Protein AF-0000000075211959 (afdb_homodimer)

Secondary structure (DSSP, 8-state):
-EEEEGGG--SHHHHHHHHHHHHT--TT--SSHHHHHHHHTT--S-EEEEETHHHHHHHHTHHHHHHHHHHHHHHHH-TT-EEEEEPPTT--TTS---/-EEEEGGG--SHHHHHHHHHHHHT--TT--SSHHHHHHHHTT--S-EEEEETHHHHHHHHTHHHHHHHHHHHHHHHH-TT-EEEEEPPTT--TT----

pLDDT: mean 90.38, std 16.99, range [25.23, 98.62]

Foldseek 3Di:
DFEAELVQQQEQVSNLVRVCVRVVFDPVQPSDLVSVLVRLLPDFLAEYEYHPLVSNCVRYPPRSVVNVVSLVVSCVNYVSYHYHDDPDPPDPVPPDPD/DFEAELVQQQEQVSNLVRVCVRVVFDPVQPSDLVSVLVRLL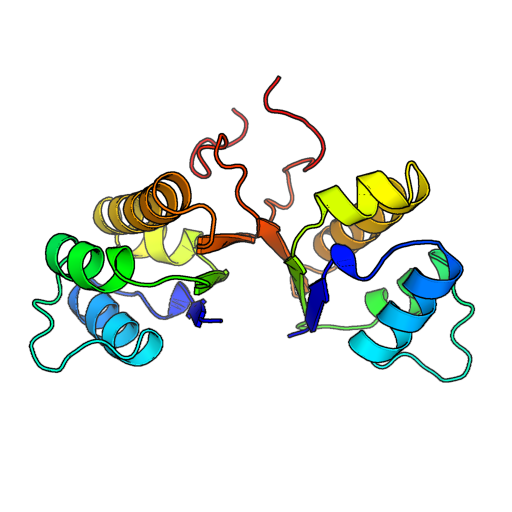PDFLAEYEYHPLVSNCVRYPPRSVVNVVSLVVSCVNYVSYHYHDDPDPPDPVPDDPD

Organism: Peptococcus niger (NCBI:txid2741)

Structure (mmCIF, N/CA/C/O backbone):
data_AF-0000000075211959-model_v1
#
loop_
_entity.id
_entity.type
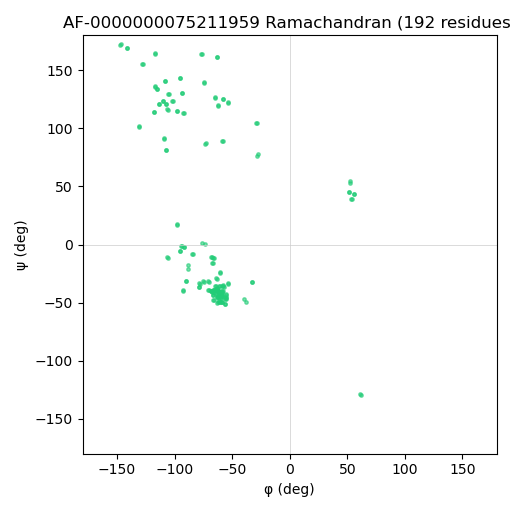_entity.pdbx_description
1 polymer 'Ribonuclease inhibitor'
#
loop_
_atom_site.group_PDB
_atom_site.id
_atom_site.type_symbol
_atom_site.label_atom_id
_atom_site.label_alt_id
_atom_site.label_comp_id
_atom_site.label_asym_id
_atom_site.label_entity_id
_atom_site.label_seq_id
_atom_site.pdbx_PDB_ins_code
_atom_site.Cartn_x
_atom_site.Cartn_y
_atom_site.Cartn_z
_atom_site.occupancy
_atom_site.B_iso_or_equiv
_atom_site.auth_seq_id
_atom_site.auth_comp_id
_atom_site.auth_asym_id
_atom_site.auth_atom_id
_atom_site.pdbx_PDB_model_num
ATOM 1 N N . MET A 1 1 ? 5.414 0.954 -10.102 1 93.94 1 MET A N 1
ATOM 2 C CA . MET A 1 1 ? 4.535 0.485 -9.031 1 93.94 1 MET A CA 1
ATOM 3 C C . MET A 1 1 ? 3.449 -0.434 -9.586 1 93.94 1 MET A C 1
ATOM 5 O O . MET A 1 1 ? 2.863 -0.151 -10.633 1 93.94 1 MET A O 1
ATOM 9 N N . ILE A 1 2 ? 3.244 -1.638 -8.891 1 97.19 2 ILE A N 1
ATOM 10 C CA . ILE A 1 2 ? 2.262 -2.641 -9.289 1 97.19 2 ILE A CA 1
ATOM 11 C C . ILE A 1 2 ? 1.189 -2.768 -8.211 1 97.19 2 ILE A C 1
ATOM 13 O O . ILE A 1 2 ? 1.504 -2.842 -7.016 1 97.19 2 ILE A O 1
ATOM 17 N N . ILE A 1 3 ? -0.083 -2.785 -8.672 1 97.25 3 ILE A N 1
ATOM 18 C CA . ILE A 1 3 ? -1.195 -2.973 -7.746 1 97.25 3 ILE A CA 1
ATOM 19 C C . ILE A 1 3 ? -1.821 -4.348 -7.965 1 97.25 3 ILE A C 1
ATOM 21 O O . ILE A 1 3 ? -2.201 -4.691 -9.086 1 97.25 3 ILE A O 1
ATOM 25 N N . LEU A 1 4 ? -1.861 -5.07 -6.961 1 98.12 4 LEU A N 1
ATOM 26 C CA . LEU A 1 4 ? -2.521 -6.371 -6.957 1 98.12 4 LEU A CA 1
ATOM 27 C C . LEU A 1 4 ? -3.814 -6.32 -6.148 1 98.12 4 LEU A C 1
ATOM 29 O O . LEU A 1 4 ? -3.869 -5.688 -5.094 1 98.12 4 LEU A O 1
ATOM 33 N N . ASP A 1 5 ? -4.789 -6.992 -6.668 1 97.62 5 ASP A N 1
ATOM 34 C CA . ASP A 1 5 ? -6.074 -7.145 -5.988 1 97.62 5 ASP A CA 1
ATOM 35 C C . ASP A 1 5 ? -6.363 -8.609 -5.684 1 97.62 5 ASP A C 1
ATOM 37 O O . ASP A 1 5 ? -6.602 -9.406 -6.594 1 97.62 5 ASP A O 1
ATOM 41 N N . GLY A 1 6 ? -6.395 -8.922 -4.418 1 97.75 6 GLY A N 1
ATOM 42 C CA . GLY A 1 6 ? -6.629 -10.289 -4 1 97.75 6 GLY A CA 1
ATOM 43 C C . GLY A 1 6 ? -7.969 -10.836 -4.461 1 97.75 6 GLY A C 1
ATOM 44 O O . GLY A 1 6 ? -8.156 -12.047 -4.547 1 97.75 6 GLY A O 1
ATOM 45 N N . ASN A 1 7 ? -8.883 -9.977 -4.703 1 97.19 7 ASN A N 1
ATOM 46 C CA . ASN A 1 7 ? -10.188 -10.406 -5.188 1 97.19 7 ASN A CA 1
ATOM 47 C C . ASN A 1 7 ? -10.102 -11 -6.59 1 97.19 7 ASN A C 1
ATOM 49 O O . ASN A 1 7 ? -11.031 -11.672 -7.043 1 97.19 7 ASN A O 1
ATOM 53 N N . GLU A 1 8 ? -9.031 -10.766 -7.25 1 98 8 GLU A N 1
ATOM 54 C CA . GLU A 1 8 ? -8.859 -11.258 -8.609 1 98 8 GLU A CA 1
ATOM 55 C C . GLU A 1 8 ? -8.172 -12.617 -8.625 1 98 8 GLU A C 1
ATOM 57 O O . GLU A 1 8 ? -8.016 -13.234 -9.68 1 98 8 GLU A O 1
ATOM 62 N N . MET A 1 9 ? -7.809 -13.117 -7.445 1 97.88 9 MET A N 1
ATOM 63 C CA . MET A 1 9 ? -7.027 -14.344 -7.309 1 97.88 9 MET A CA 1
ATOM 64 C C . MET A 1 9 ? -7.895 -15.484 -6.785 1 97.88 9 MET A C 1
ATOM 66 O O . MET A 1 9 ? -7.762 -15.891 -5.629 1 97.88 9 MET A O 1
ATOM 70 N N . LEU A 1 10 ? -8.625 -16.109 -7.645 1 96.69 10 LEU A N 1
ATOM 71 C CA . LEU A 1 10 ? -9.688 -17.016 -7.258 1 96.69 10 LEU A CA 1
ATOM 72 C C . LEU A 1 10 ? -9.172 -18.453 -7.184 1 96.69 10 LEU A C 1
ATOM 74 O O . LEU A 1 10 ? -9.656 -19.25 -6.375 1 96.69 10 LEU A O 1
ATOM 78 N N . ASN A 1 11 ? -8.367 -18.828 -8.07 1 97.38 11 ASN A N 1
ATOM 79 C CA . ASN A 1 11 ? -7.688 -20.109 -8.109 1 97.38 11 ASN A CA 1
ATOM 80 C C . ASN A 1 11 ? -6.293 -20 -8.727 1 97.38 11 ASN A C 1
ATOM 82 O O . ASN A 1 11 ? -5.898 -18.922 -9.18 1 97.38 11 ASN A O 1
ATOM 86 N N . ARG A 1 12 ? -5.547 -21.047 -8.68 1 97.31 12 ARG A N 1
ATOM 87 C CA . ARG A 1 12 ? -4.141 -21 -9.062 1 97.31 12 ARG A CA 1
ATOM 88 C C . ARG A 1 12 ? -3.986 -20.562 -10.516 1 97.31 12 ARG A C 1
ATOM 90 O O . ARG A 1 12 ? -3.113 -19.75 -10.836 1 97.31 12 ARG A O 1
ATOM 97 N N . GLN A 1 13 ? -4.812 -21.094 -11.367 1 97.12 13 GLN A N 1
ATOM 98 C CA . GLN A 1 13 ? -4.742 -20.75 -12.781 1 97.12 13 GLN A CA 1
ATOM 99 C C . GLN A 1 13 ? -5.031 -19.266 -12.992 1 97.12 13 GLN A C 1
ATOM 101 O O . GLN A 1 13 ? -4.27 -18.562 -13.664 1 97.12 13 GLN A O 1
ATOM 106 N N . GLU A 1 14 ? -6.094 -18.75 -12.453 1 97.62 14 GLU A N 1
ATOM 107 C CA . GLU A 1 14 ? -6.477 -17.359 -12.57 1 97.62 14 GLU A CA 1
ATOM 108 C C . GLU A 1 14 ? -5.445 -16.438 -11.914 1 97.62 14 GLU A C 1
ATOM 110 O O . GLU A 1 14 ? -5.184 -15.344 -12.398 1 97.62 14 GLU A O 1
ATOM 115 N N . LEU A 1 15 ? -4.891 -16.906 -10.852 1 98.5 15 LEU A N 1
ATOM 116 C CA . LEU A 1 15 ? -3.83 -16.172 -10.172 1 98.5 15 LEU A CA 1
ATOM 117 C C . LEU A 1 15 ? -2.672 -15.883 -11.125 1 98.5 15 LEU A C 1
ATOM 119 O O . LEU A 1 15 ? -2.264 -14.734 -11.273 1 98.5 15 LEU A O 1
ATOM 123 N N . HIS A 1 16 ? -2.219 -16.859 -11.75 1 98.56 16 HIS A N 1
ATOM 124 C CA . HIS A 1 16 ? -1.007 -16.688 -12.539 1 98.56 16 HIS A CA 1
ATOM 125 C C . HIS A 1 16 ? -1.294 -15.906 -13.82 1 98.56 16 HIS A C 1
ATOM 127 O O . HIS A 1 16 ? -0.446 -15.148 -14.297 1 98.56 16 HIS A O 1
ATOM 133 N N . ARG A 1 17 ? -2.475 -16.094 -14.328 1 97.25 17 ARG A N 1
ATOM 134 C CA . ARG A 1 17 ? -2.879 -15.242 -15.453 1 97.25 17 ARG A CA 1
ATOM 135 C C . ARG A 1 17 ? -2.904 -13.773 -15.039 1 97.25 17 ARG A C 1
ATOM 137 O O . ARG A 1 17 ? -2.428 -12.906 -15.781 1 97.25 17 ARG A O 1
ATOM 144 N N . TYR A 1 18 ? -3.449 -13.57 -13.938 1 98.56 18 TYR A N 1
ATOM 145 C CA . TYR A 1 18 ? -3.551 -12.234 -13.375 1 98.56 18 TYR A CA 1
ATOM 146 C C . TYR A 1 18 ? -2.17 -11.648 -13.102 1 98.56 18 TYR A C 1
ATOM 148 O O . TYR A 1 18 ? -1.888 -10.5 -13.469 1 98.56 18 TYR A O 1
ATOM 156 N N . LEU A 1 19 ? -1.286 -12.406 -12.516 1 98.62 19 LEU A N 1
ATOM 157 C CA . LEU A 1 19 ? 0.063 -11.945 -12.195 1 98.62 19 LEU A CA 1
ATOM 158 C C . LEU A 1 19 ? 0.86 -11.672 -13.469 1 98.62 19 LEU A C 1
ATOM 160 O O . LEU A 1 19 ? 1.624 -10.711 -13.531 1 98.62 19 LEU A O 1
ATOM 164 N N . LYS A 1 20 ? 0.701 -12.531 -14.398 1 98.25 20 LYS A N 1
ATOM 165 C CA . LYS A 1 20 ? 1.389 -12.336 -15.672 1 98.25 20 LYS A CA 1
ATOM 166 C C . LYS A 1 20 ? 1.057 -10.977 -16.281 1 98.25 20 LYS A C 1
ATOM 168 O O . LYS A 1 20 ? 1.951 -10.258 -16.719 1 98.25 20 LYS A O 1
ATOM 173 N N . LYS A 1 21 ? -0.184 -10.648 -16.281 1 98 21 LYS A N 1
ATOM 174 C CA . LYS A 1 21 ? -0.654 -9.375 -16.797 1 98 21 LYS A CA 1
ATOM 175 C C . LYS A 1 21 ? -0.142 -8.211 -15.961 1 98 21 LYS A C 1
ATOM 177 O O . LYS A 1 21 ? 0.406 -7.242 -16.484 1 98 21 LYS A O 1
ATOM 182 N N . GLN A 1 22 ? -0.271 -8.305 -14.641 1 98.31 22 GLN A N 1
ATOM 183 C CA . GLN A 1 22 ? 0.048 -7.195 -13.75 1 98.31 22 GLN A CA 1
ATOM 184 C C . GLN A 1 22 ? 1.547 -6.902 -13.75 1 98.31 22 GLN A C 1
ATOM 186 O O . GLN A 1 22 ? 1.958 -5.742 -13.789 1 98.31 22 GLN A O 1
ATOM 191 N N . PHE A 1 23 ? 2.307 -7.961 -13.766 1 98.31 23 PHE A N 1
ATOM 192 C CA . PHE A 1 23 ? 3.75 -7.789 -13.664 1 98.31 23 PHE A CA 1
ATOM 193 C C . PHE A 1 23 ? 4.383 -7.742 -15.055 1 98.31 23 PHE A C 1
ATOM 195 O O . PHE A 1 23 ? 5.598 -7.574 -15.18 1 98.31 23 PHE A O 1
ATOM 202 N N . HIS A 1 24 ? 3.605 -7.875 -16.062 1 97.94 24 HIS A N 1
ATOM 203 C CA . HIS A 1 24 ? 4.121 -7.938 -17.422 1 97.94 24 HIS A CA 1
ATOM 204 C C . HIS A 1 24 ? 5.215 -8.992 -17.547 1 97.94 24 HIS A C 1
ATOM 206 O O . HIS A 1 24 ? 6.293 -8.719 -18.078 1 97.94 24 HIS A O 1
ATOM 212 N N . LEU A 1 25 ? 4.859 -10.164 -17.141 1 97.81 25 LEU A N 1
ATOM 213 C CA . LEU A 1 25 ? 5.832 -11.25 -17.172 1 97.81 25 LEU A CA 1
ATOM 214 C C . LEU A 1 25 ? 6.027 -11.781 -18.578 1 97.81 25 LEU A C 1
ATOM 216 O O . LEU A 1 25 ? 5.242 -11.469 -19.484 1 97.81 25 LEU A O 1
ATOM 220 N N . SER A 1 26 ? 7.113 -12.523 -18.781 1 96.5 26 SER A N 1
ATOM 221 C CA . SER A 1 26 ? 7.496 -13.031 -20.094 1 96.5 26 SER A CA 1
ATOM 222 C C . SER A 1 26 ? 6.441 -13.984 -20.641 1 96.5 26 SER A C 1
ATOM 224 O O . SER A 1 26 ? 5.633 -14.523 -19.891 1 96.5 26 SER A O 1
ATOM 226 N N . GLU A 1 27 ? 6.523 -14.172 -21.922 1 94.81 27 GLU A N 1
ATOM 227 C CA . GLU A 1 27 ? 5.602 -15.078 -22.594 1 94.81 27 GLU A CA 1
ATOM 228 C C . GLU A 1 27 ? 5.781 -16.516 -22.109 1 94.81 27 GLU A C 1
ATOM 230 O O . GLU A 1 27 ? 4.832 -17.297 -22.094 1 94.81 27 GLU A O 1
ATOM 235 N N . PHE A 1 28 ? 6.973 -16.859 -21.688 1 93.12 28 PHE A N 1
ATOM 236 C CA . PHE A 1 28 ? 7.297 -18.219 -21.297 1 93.12 28 PHE A CA 1
ATOM 237 C C . PHE A 1 28 ? 7.223 -18.391 -19.781 1 93.12 28 PHE A C 1
ATOM 239 O O . PHE A 1 28 ? 7.707 -19.375 -19.234 1 93.12 28 PHE A O 1
ATOM 246 N N . TYR A 1 29 ? 6.57 -17.453 -19.188 1 96.06 29 TYR A N 1
ATOM 247 C CA . TYR A 1 29 ? 6.355 -17.547 -17.75 1 96.06 29 TYR A CA 1
ATOM 248 C C . TYR A 1 29 ? 5.711 -18.891 -17.391 1 96.06 29 TYR A C 1
ATOM 250 O O . TYR A 1 29 ? 4.625 -19.203 -17.875 1 96.06 29 TYR A O 1
ATOM 258 N N . GLY A 1 30 ? 6.281 -19.828 -16.469 1 94.12 30 GLY A N 1
ATOM 259 C CA . GLY A 1 30 ? 5.91 -21.188 -16.094 1 94.12 30 GLY A CA 1
ATOM 260 C C . GLY A 1 30 ? 4.703 -21.25 -15.172 1 94.12 30 GLY A C 1
ATOM 261 O O . GLY A 1 30 ? 4.215 -22.328 -14.852 1 94.12 30 GLY A O 1
ATOM 262 N N . GLU A 1 31 ? 4.055 -20.172 -14.789 1 96.19 31 GLU A N 1
ATOM 263 C CA . GLU A 1 31 ? 2.848 -20.031 -13.977 1 96.19 31 GLU A CA 1
ATOM 264 C C . GLU A 1 31 ? 2.971 -20.812 -12.672 1 96.19 31 GLU A C 1
ATOM 266 O O . GLU A 1 31 ? 2.088 -21.594 -12.32 1 96.19 31 GLU A O 1
ATOM 271 N N . ASN A 1 32 ? 3.982 -20.75 -12.023 1 97.88 32 ASN A N 1
ATOM 272 C CA . ASN A 1 32 ? 4.23 -21.266 -10.688 1 97.88 32 ASN A CA 1
ATOM 273 C C . ASN A 1 32 ? 5.09 -20.312 -9.867 1 97.88 32 ASN A C 1
ATOM 275 O O . ASN A 1 32 ? 5.645 -19.344 -10.406 1 97.88 32 ASN A O 1
ATOM 279 N N . LEU A 1 33 ? 5.156 -20.625 -8.578 1 98.31 33 LEU A N 1
ATOM 280 C CA . LEU A 1 33 ? 5.789 -19.672 -7.676 1 98.31 33 LEU A CA 1
ATOM 281 C C . LEU A 1 33 ? 7.297 -19.609 -7.906 1 98.31 33 LEU A C 1
ATOM 283 O O . LEU A 1 33 ? 7.918 -18.562 -7.75 1 98.31 33 LEU A O 1
ATOM 287 N N . ASP A 1 34 ? 7.895 -20.75 -8.297 1 98.06 34 ASP A N 1
ATOM 288 C CA . ASP A 1 34 ? 9.312 -20.734 -8.625 1 98.06 34 ASP A CA 1
ATOM 289 C C . ASP A 1 34 ? 9.609 -19.812 -9.805 1 98.06 34 ASP A C 1
ATOM 291 O O . ASP A 1 34 ? 10.555 -19.031 -9.766 1 98.06 34 ASP A O 1
ATOM 295 N N . ALA A 1 35 ? 8.805 -19.969 -10.859 1 98.25 35 ALA A N 1
ATOM 296 C CA . ALA A 1 35 ? 8.945 -19.109 -12.031 1 98.25 35 ALA A CA 1
ATOM 297 C C . ALA A 1 35 ? 8.695 -17.641 -11.672 1 98.25 35 ALA A C 1
ATOM 299 O O . ALA A 1 35 ? 9.383 -16.75 -12.164 1 98.25 35 ALA A O 1
ATOM 300 N N . LEU A 1 36 ? 7.707 -17.406 -10.836 1 98.44 36 LEU A N 1
ATOM 301 C CA . LEU A 1 36 ? 7.418 -16.047 -10.383 1 98.44 36 LEU A CA 1
ATOM 302 C C . LEU A 1 36 ? 8.617 -15.445 -9.656 1 98.44 36 LEU A C 1
ATOM 304 O O . LEU A 1 36 ? 8.992 -14.297 -9.898 1 98.44 36 LEU A O 1
ATOM 308 N N . TRP A 1 37 ? 9.18 -16.266 -8.789 1 98.06 37 TRP A N 1
ATOM 309 C CA . TRP A 1 37 ? 10.383 -15.82 -8.078 1 98.06 37 TRP A CA 1
ATOM 310 C C . TRP A 1 37 ? 11.477 -15.414 -9.062 1 98.06 37 TRP A C 1
ATOM 312 O O . TRP A 1 37 ? 12.062 -14.336 -8.938 1 98.06 37 TRP A O 1
ATOM 322 N N . ASP A 1 38 ? 11.703 -16.234 -10.031 1 97.19 38 ASP A N 1
ATOM 323 C CA . ASP A 1 38 ? 12.742 -15.969 -11.016 1 97.19 38 ASP A CA 1
ATOM 324 C C . ASP A 1 38 ? 12.492 -14.633 -11.727 1 97.19 38 ASP A C 1
ATOM 326 O O . ASP A 1 38 ? 13.43 -13.883 -11.992 1 97.19 38 ASP A O 1
ATOM 330 N N . GLU A 1 39 ? 11.289 -14.359 -12.07 1 97.38 39 GLU A N 1
ATOM 331 C CA . GLU A 1 39 ? 10.922 -13.148 -12.781 1 97.38 39 GLU A CA 1
ATOM 332 C C . GLU A 1 39 ? 11.039 -11.922 -11.883 1 97.38 39 GLU A C 1
ATOM 334 O O . GLU A 1 39 ? 11.492 -10.859 -12.32 1 97.38 39 GLU A O 1
ATOM 339 N N . LEU A 1 40 ? 10.664 -12 -10.602 1 97.56 40 LEU A N 1
ATOM 340 C CA . LEU A 1 40 ? 10.57 -10.828 -9.727 1 97.56 40 LEU A CA 1
ATOM 341 C C . LEU A 1 40 ? 11.891 -10.57 -9.016 1 97.56 40 LEU A C 1
ATOM 343 O O . LEU A 1 40 ? 12.242 -9.422 -8.742 1 97.56 40 LEU A O 1
ATOM 347 N N . SER A 1 41 ? 12.633 -11.656 -8.742 1 97 41 SER A N 1
ATOM 348 C CA . SER A 1 41 ? 13.875 -11.5 -7.992 1 97 41 SER A CA 1
ATOM 349 C C . SER A 1 41 ? 14.93 -10.75 -8.805 1 97 41 SER A C 1
ATOM 351 O O . SER A 1 41 ? 15.93 -10.281 -8.258 1 97 41 SER A O 1
ATOM 353 N N . ALA A 1 42 ? 14.656 -10.57 -10.055 1 95 42 ALA A N 1
ATOM 354 C CA . ALA A 1 42 ? 15.57 -9.852 -10.938 1 95 42 ALA A CA 1
ATOM 355 C C . ALA A 1 42 ? 15.18 -8.383 -11.062 1 95 42 ALA A C 1
ATOM 357 O O . ALA A 1 42 ? 15.898 -7.59 -11.68 1 95 42 ALA A O 1
ATOM 358 N N . ARG A 1 43 ? 14.102 -7.957 -10.516 1 96.19 43 ARG A N 1
ATOM 359 C CA . ARG A 1 43 ? 13.602 -6.59 -10.648 1 96.19 43 ARG A CA 1
ATOM 360 C C . ARG A 1 43 ? 14.039 -5.734 -9.461 1 96.19 43 ARG A C 1
ATOM 362 O O . ARG A 1 43 ? 14.164 -6.23 -8.344 1 96.19 43 ARG A O 1
ATOM 369 N N . ASP A 1 44 ? 14.336 -4.469 -9.805 1 96.44 44 ASP A N 1
ATOM 370 C CA . ASP A 1 44 ? 14.656 -3.479 -8.781 1 96.44 44 ASP A CA 1
ATOM 371 C C . ASP A 1 44 ? 13.625 -2.348 -8.773 1 96.44 44 ASP A C 1
ATOM 373 O O . ASP A 1 44 ? 12.781 -2.262 -9.672 1 96.44 44 ASP A O 1
ATOM 377 N N . GLN A 1 45 ? 13.664 -1.611 -7.664 1 96.19 45 GLN A N 1
ATOM 378 C CA . GLN A 1 45 ? 12.828 -0.422 -7.543 1 96.19 45 GLN A CA 1
ATOM 379 C C . GLN A 1 45 ? 11.359 -0.754 -7.801 1 96.19 45 GLN A C 1
ATOM 381 O O . GLN A 1 45 ? 10.68 -0.035 -8.531 1 96.19 45 GLN A O 1
ATOM 386 N N . LEU A 1 46 ? 10.922 -1.901 -7.312 1 96.62 46 LEU A N 1
ATOM 387 C CA . LEU A 1 46 ? 9.555 -2.396 -7.488 1 96.62 46 LEU A CA 1
ATOM 388 C C . LEU A 1 46 ? 8.734 -2.174 -6.227 1 96.62 46 LEU A C 1
ATOM 390 O O . LEU A 1 46 ? 9.18 -2.486 -5.121 1 96.62 46 LEU A O 1
ATOM 394 N N . THR A 1 47 ? 7.66 -1.501 -6.336 1 96.81 47 THR A N 1
ATOM 395 C CA . THR A 1 47 ? 6.695 -1.381 -5.246 1 96.81 47 THR A CA 1
ATOM 396 C C . THR A 1 47 ? 5.438 -2.195 -5.547 1 96.81 47 THR A C 1
ATOM 398 O O . THR A 1 47 ? 4.793 -1.995 -6.574 1 96.81 47 THR A O 1
ATOM 401 N N . ILE A 1 48 ? 5.102 -3.139 -4.691 1 97.5 48 ILE A N 1
ATOM 402 C CA . ILE A 1 48 ? 3.906 -3.969 -4.816 1 97.5 48 ILE A CA 1
ATOM 403 C C . ILE A 1 48 ? 2.869 -3.539 -3.779 1 97.5 48 ILE A C 1
ATOM 405 O O . ILE A 1 48 ? 3.131 -3.584 -2.574 1 97.5 48 ILE A O 1
ATOM 409 N N . VAL A 1 49 ? 1.787 -3.076 -4.195 1 97.44 49 VAL A N 1
ATOM 410 C CA . VAL A 1 49 ? 0.634 -2.805 -3.346 1 97.44 49 VAL A CA 1
ATOM 411 C C . VAL A 1 49 ? -0.355 -3.967 -3.432 1 97.44 49 VAL A C 1
ATOM 413 O O . VAL A 1 49 ? -0.938 -4.215 -4.488 1 97.44 49 VAL A O 1
ATOM 416 N N . PHE A 1 50 ? -0.554 -4.668 -2.338 1 96.69 50 PHE A N 1
ATOM 417 C CA . PHE A 1 50 ? -1.382 -5.867 -2.355 1 96.69 50 PHE A CA 1
ATOM 418 C C . PHE A 1 50 ? -2.699 -5.629 -1.63 1 96.69 50 PHE A C 1
ATOM 420 O O . PHE A 1 50 ? -2.816 -5.902 -0.433 1 96.69 50 PHE A O 1
ATOM 427 N N . LEU A 1 51 ? -3.678 -5.215 -2.377 1 96.06 51 LEU A N 1
ATOM 428 C CA . LEU A 1 51 ? -5.012 -4.988 -1.828 1 96.06 51 LEU A CA 1
ATOM 429 C C . LEU A 1 51 ? -5.723 -6.309 -1.567 1 96.06 51 LEU A C 1
ATOM 431 O O . LEU A 1 51 ? -5.617 -7.246 -2.365 1 96.06 51 LEU A O 1
ATOM 435 N N . HIS A 1 52 ? -6.402 -6.379 -0.484 1 94.31 52 HIS A N 1
ATOM 436 C CA . HIS A 1 52 ? -7.227 -7.535 -0.153 1 94.31 52 HIS A CA 1
ATOM 437 C C . HIS A 1 52 ? -6.41 -8.82 -0.176 1 94.31 52 HIS A C 1
ATOM 439 O O . HIS A 1 52 ? -6.82 -9.812 -0.782 1 94.31 52 HIS A O 1
ATOM 445 N N . ALA A 1 53 ? -5.266 -8.75 0.365 1 94.75 53 ALA A N 1
ATOM 446 C CA . ALA A 1 53 ? -4.391 -9.914 0.432 1 94.75 53 ALA A CA 1
ATOM 447 C C . ALA A 1 53 ? -5.078 -11.078 1.147 1 94.75 53 ALA A C 1
ATOM 449 O O . ALA A 1 53 ? -4.906 -12.234 0.771 1 94.75 53 ALA A O 1
ATOM 450 N N . ASP A 1 54 ? -5.863 -10.789 2.168 1 93.56 54 ASP A N 1
ATOM 451 C CA . ASP A 1 54 ? -6.57 -11.812 2.928 1 93.56 54 ASP A CA 1
ATOM 452 C C . ASP A 1 54 ? -7.527 -12.594 2.033 1 93.56 54 ASP A C 1
ATOM 454 O O . ASP A 1 54 ? -7.711 -13.797 2.217 1 93.56 54 ASP A O 1
ATOM 458 N N . GLU A 1 55 ? -8.102 -11.93 1.113 1 95.44 55 GLU A N 1
ATOM 459 C CA . GLU A 1 55 ? -9.016 -12.594 0.193 1 95.44 55 GLU A CA 1
ATOM 460 C C . GLU A 1 55 ? -8.281 -13.609 -0.681 1 95.44 55 GLU A C 1
ATOM 462 O O . GLU A 1 55 ? -8.828 -14.664 -1.014 1 95.44 55 GLU A O 1
ATOM 467 N N . ALA A 1 56 ? -7.086 -13.242 -1.104 1 96.5 56 ALA A N 1
ATOM 468 C CA . ALA A 1 56 ? -6.273 -14.188 -1.868 1 96.5 56 ALA A CA 1
ATOM 469 C C . ALA A 1 56 ? -5.996 -15.445 -1.06 1 96.5 56 ALA A C 1
ATOM 471 O O . ALA A 1 56 ? -6.109 -16.562 -1.577 1 96.5 56 ALA A O 1
ATOM 472 N N . VAL A 1 57 ? -5.672 -15.281 0.196 1 96.19 57 VAL A N 1
ATOM 473 C CA . VAL A 1 57 ? -5.371 -16.406 1.071 1 96.19 57 VAL A CA 1
ATOM 474 C C . VAL A 1 57 ? -6.633 -17.25 1.285 1 96.19 57 VAL A C 1
ATOM 476 O O . VAL A 1 57 ? -6.574 -18.469 1.274 1 96.19 57 VAL A O 1
ATOM 479 N N . ASP A 1 58 ? -7.688 -16.562 1.502 1 96.88 58 ASP A N 1
ATOM 480 C CA . ASP A 1 58 ? -8.945 -17.266 1.695 1 96.88 58 ASP A CA 1
ATOM 481 C C . ASP A 1 58 ? -9.281 -18.125 0.482 1 96.88 58 ASP A C 1
ATOM 483 O O . ASP A 1 58 ? -9.773 -19.25 0.629 1 96.88 58 ASP A O 1
ATOM 487 N N . ALA A 1 59 ? -9.062 -17.688 -0.665 1 97.75 59 ALA A N 1
ATOM 488 C CA . ALA A 1 59 ? -9.43 -18.359 -1.904 1 97.75 59 ALA A CA 1
ATOM 489 C C . ALA A 1 59 ? -8.438 -19.469 -2.238 1 97.75 59 ALA A C 1
ATOM 491 O O . ALA A 1 59 ? -8.836 -20.531 -2.723 1 97.75 59 ALA A O 1
ATOM 492 N N . LEU A 1 60 ? -7.148 -19.219 -1.935 1 98.12 60 LEU A N 1
ATOM 493 C CA . LEU A 1 60 ? -6.117 -20.109 -2.455 1 98.12 60 LEU A CA 1
ATOM 494 C C . LEU A 1 60 ? -5.566 -21 -1.352 1 98.12 60 LEU A C 1
ATOM 496 O O . LEU A 1 60 ? -4.836 -21.953 -1.628 1 98.12 60 LEU A O 1
ATOM 500 N N . GLY A 1 61 ? -5.883 -20.734 -0.091 1 96.88 61 GLY A N 1
ATOM 501 C CA . GLY A 1 61 ? -5.395 -21.516 1.027 1 96.88 61 GLY A CA 1
ATOM 502 C C . GLY A 1 61 ? -3.883 -21.5 1.155 1 96.88 61 GLY A C 1
ATOM 503 O O . GLY A 1 61 ? -3.271 -20.422 1.188 1 96.88 61 GLY A O 1
ATOM 504 N N . PRO A 1 62 ? -3.293 -22.594 1.253 1 97.56 62 PRO A N 1
ATOM 505 C CA . PRO A 1 62 ? -1.84 -22.672 1.427 1 97.56 62 PRO A CA 1
ATOM 506 C C . PRO A 1 62 ? -1.075 -22 0.288 1 97.56 62 PRO A C 1
ATOM 508 O O . PRO A 1 62 ? 0.003 -21.453 0.507 1 97.56 62 PRO A O 1
ATOM 511 N N . TYR A 1 63 ? -1.607 -22.109 -0.871 1 98.25 63 TYR A N 1
ATOM 512 C CA . TYR A 1 63 ? -0.925 -21.5 -2.008 1 98.25 63 TYR A CA 1
ATOM 513 C C . TYR A 1 63 ? -0.91 -19.984 -1.885 1 98.25 63 TYR A C 1
ATOM 515 O O . TYR A 1 63 ? 0.072 -19.344 -2.254 1 98.25 63 TYR A O 1
ATOM 523 N N . GLY A 1 64 ? -2.025 -19.406 -1.41 1 97.75 64 GLY A N 1
ATOM 524 C CA . GLY A 1 64 ? -2.07 -17.984 -1.113 1 97.75 64 GLY A CA 1
ATOM 525 C C . GLY A 1 64 ? -1.042 -17.562 -0.084 1 97.75 64 GLY A C 1
ATOM 526 O O . GLY A 1 64 ? -0.387 -16.531 -0.244 1 97.75 64 GLY A O 1
ATOM 527 N N . ASN A 1 65 ? -0.927 -18.359 0.939 1 97.19 65 ASN A N 1
ATOM 528 C CA . ASN A 1 65 ? 0.092 -18.094 1.949 1 97.19 65 ASN A CA 1
ATOM 529 C C . ASN A 1 65 ? 1.497 -18.141 1.354 1 97.19 65 ASN A C 1
ATOM 531 O O . ASN A 1 65 ? 2.35 -17.328 1.696 1 97.19 65 ASN A O 1
ATOM 535 N N . ALA A 1 66 ? 1.668 -19.109 0.516 1 97.94 66 ALA A N 1
ATOM 536 C CA . ALA A 1 66 ? 2.965 -19.234 -0.142 1 97.94 66 ALA A CA 1
ATOM 537 C C . ALA A 1 66 ? 3.27 -18.016 -1.009 1 97.94 66 ALA A C 1
ATOM 539 O O . ALA A 1 66 ? 4.41 -17.562 -1.062 1 97.94 66 ALA A O 1
ATOM 540 N N . LEU A 1 67 ? 2.297 -17.5 -1.694 1 97.94 67 LEU A N 1
ATOM 541 C CA . LEU A 1 67 ? 2.453 -16.297 -2.502 1 97.94 67 LEU A CA 1
ATOM 542 C C . LEU A 1 67 ? 2.873 -15.117 -1.638 1 97.94 67 LEU A C 1
ATOM 544 O O . LEU A 1 67 ? 3.811 -14.391 -1.98 1 97.94 67 LEU A O 1
ATOM 548 N N . LEU A 1 68 ? 2.158 -14.922 -0.538 1 95.5 68 LEU A N 1
ATOM 549 C CA . LEU A 1 68 ? 2.498 -13.844 0.385 1 95.5 68 LEU A CA 1
ATOM 550 C C . LEU A 1 68 ? 3.926 -14 0.898 1 95.5 68 LEU A C 1
ATOM 552 O O . LEU A 1 68 ? 4.668 -13.023 0.983 1 95.5 68 LEU A O 1
ATOM 556 N N . SER A 1 69 ? 4.25 -15.211 1.242 1 95.56 69 SER A N 1
ATOM 557 C CA . SER A 1 69 ? 5.605 -15.484 1.706 1 95.56 69 SER A CA 1
ATOM 558 C C . SER A 1 69 ? 6.637 -15.141 0.639 1 95.56 69 SER A C 1
ATOM 560 O O . SER A 1 69 ? 7.703 -14.609 0.951 1 95.56 69 SER A O 1
ATOM 562 N N . LEU A 1 70 ? 6.32 -15.453 -0.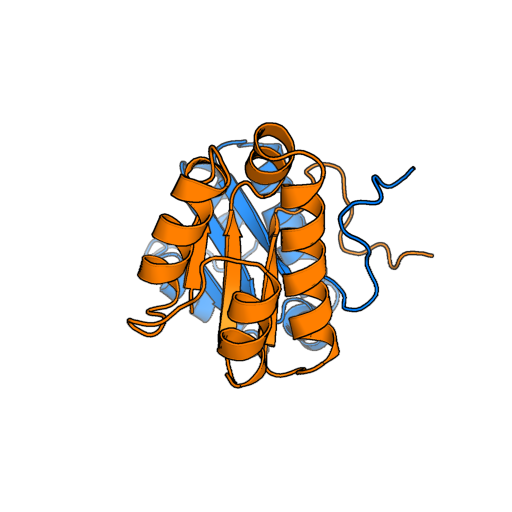567 1 97.56 70 LEU A N 1
ATOM 563 C CA . LEU A 1 70 ? 7.211 -15.133 -1.677 1 97.56 70 LEU A CA 1
ATOM 564 C C . LEU A 1 70 ? 7.469 -13.633 -1.758 1 97.56 70 LEU A C 1
ATOM 566 O O . LEU A 1 70 ? 8.617 -13.203 -1.893 1 97.56 70 LEU A O 1
ATOM 570 N N . PHE A 1 71 ? 6.438 -12.812 -1.723 1 96.62 71 PHE A N 1
ATOM 571 C CA . PHE A 1 71 ? 6.594 -11.367 -1.793 1 96.62 71 PHE A CA 1
ATOM 572 C C . PHE A 1 71 ? 7.395 -10.852 -0.604 1 96.62 71 PHE A C 1
ATOM 574 O O . PHE A 1 71 ? 8.203 -9.938 -0.747 1 96.62 71 PHE A O 1
ATOM 581 N N . ARG A 1 72 ? 7.152 -11.43 0.586 1 93.94 72 ARG A N 1
ATOM 582 C CA . ARG A 1 72 ? 7.906 -11.023 1.766 1 93.94 72 ARG A CA 1
ATOM 583 C C . ARG A 1 72 ? 9.391 -11.328 1.595 1 93.94 72 ARG A C 1
ATOM 585 O O . ARG A 1 72 ? 10.242 -10.516 1.961 1 93.94 72 ARG A O 1
ATOM 592 N N . GLU A 1 73 ? 9.664 -12.469 1.091 1 95.25 73 GLU A N 1
ATOM 593 C CA . GLU A 1 73 ? 11.055 -12.852 0.837 1 95.25 73 GLU A CA 1
ATOM 594 C C . GLU A 1 73 ? 11.703 -11.93 -0.193 1 95.25 73 GLU A C 1
ATOM 596 O O . GLU A 1 73 ? 12.883 -11.594 -0.081 1 95.25 73 GLU A O 1
ATOM 601 N N . LEU A 1 74 ? 10.914 -11.562 -1.227 1 95.25 74 LEU A N 1
ATOM 602 C CA . LEU A 1 74 ? 11.406 -10.633 -2.24 1 95.25 74 LEU A CA 1
ATOM 603 C C . LEU A 1 74 ? 11.898 -9.344 -1.603 1 95.25 74 LEU A C 1
ATOM 605 O O . LEU A 1 74 ? 12.969 -8.836 -1.951 1 95.25 74 LEU A O 1
ATOM 609 N N . VAL A 1 75 ? 11.125 -8.844 -0.641 1 93.88 75 VAL A N 1
ATOM 610 C CA . VAL A 1 75 ? 11.453 -7.594 0.037 1 93.88 75 VAL A CA 1
ATOM 611 C C . VAL A 1 75 ? 12.703 -7.789 0.892 1 93.88 75 VAL A C 1
ATOM 613 O O . VAL A 1 75 ? 13.562 -6.906 0.958 1 93.88 75 VAL A O 1
ATOM 616 N N . GLN A 1 76 ? 12.805 -8.906 1.53 1 92.75 76 GLN A N 1
ATOM 617 C CA . GLN A 1 76 ? 13.961 -9.211 2.373 1 92.75 76 GLN A CA 1
ATOM 618 C C . GLN A 1 76 ? 15.242 -9.281 1.549 1 92.75 76 GLN A C 1
ATOM 620 O O . GLN A 1 76 ? 16.297 -8.82 1.994 1 92.75 76 GLN A O 1
ATOM 625 N N . GLU A 1 77 ? 15.117 -9.805 0.4 1 93.88 77 GLU A N 1
ATOM 626 C CA . GLU A 1 77 ? 16.281 -10.023 -0.449 1 93.88 77 GLU A CA 1
ATOM 627 C C . GLU A 1 77 ? 16.719 -8.734 -1.141 1 93.88 77 GLU A C 1
ATOM 629 O O . GLU A 1 77 ? 17.906 -8.523 -1.395 1 93.88 77 GLU A O 1
ATOM 634 N N . ASN A 1 78 ? 15.797 -7.906 -1.462 1 94.75 78 ASN A N 1
ATOM 635 C CA . ASN A 1 78 ? 16.047 -6.68 -2.211 1 94.75 78 ASN A CA 1
ATOM 636 C C . ASN A 1 78 ? 15.398 -5.469 -1.549 1 94.75 78 ASN A C 1
ATOM 638 O O . ASN A 1 78 ? 14.203 -5.238 -1.713 1 94.75 78 ASN A O 1
ATOM 642 N N . PRO A 1 79 ? 16.156 -4.676 -0.85 1 90.06 79 PRO A N 1
ATOM 643 C CA . PRO A 1 79 ? 15.602 -3.557 -0.087 1 90.06 79 PRO A CA 1
ATOM 644 C C . PRO A 1 79 ? 14.992 -2.479 -0.98 1 90.06 79 PRO A C 1
ATOM 646 O O . PRO A 1 79 ? 14.328 -1.564 -0.485 1 90.06 79 PRO A O 1
ATOM 649 N N . THR A 1 80 ? 15.234 -2.553 -2.324 1 94.5 80 THR A N 1
ATOM 650 C CA . THR A 1 80 ? 14.625 -1.586 -3.232 1 94.5 80 THR A CA 1
ATOM 651 C C . THR A 1 80 ? 13.219 -2.018 -3.617 1 94.5 80 THR A C 1
ATOM 653 O O . THR A 1 80 ? 12.492 -1.275 -4.285 1 94.5 80 THR A O 1
ATOM 656 N N . VAL A 1 81 ? 12.859 -3.24 -3.219 1 94.5 81 VAL A N 1
ATOM 657 C CA . VAL A 1 81 ? 11.5 -3.729 -3.412 1 94.5 81 VAL A CA 1
ATOM 658 C C . VAL A 1 81 ? 10.672 -3.459 -2.158 1 94.5 81 VAL A C 1
ATOM 660 O O . VAL A 1 81 ? 11.102 -3.76 -1.044 1 94.5 81 VAL A O 1
ATOM 663 N N . ASN A 1 82 ? 9.5 -2.871 -2.316 1 94.38 82 ASN A N 1
ATOM 664 C CA . ASN A 1 82 ? 8.586 -2.576 -1.221 1 94.38 82 ASN A CA 1
ATOM 665 C C . ASN A 1 82 ? 7.27 -3.34 -1.368 1 94.38 82 ASN A C 1
ATOM 667 O O . ASN A 1 82 ? 6.746 -3.475 -2.475 1 94.38 82 ASN A O 1
ATOM 671 N N . LEU A 1 83 ? 6.848 -3.863 -0.297 1 95.81 83 LEU A N 1
ATOM 672 C CA . LEU A 1 83 ? 5.523 -4.477 -0.231 1 95.81 83 LEU A CA 1
ATOM 673 C C . LEU A 1 83 ? 4.605 -3.688 0.697 1 95.81 83 LEU A C 1
ATOM 675 O O . LEU A 1 83 ? 4.953 -3.438 1.854 1 95.81 83 LEU A O 1
ATOM 679 N N . MET A 1 84 ? 3.521 -3.227 0.122 1 95.62 84 MET A N 1
ATOM 680 C CA . MET A 1 84 ? 2.523 -2.471 0.875 1 95.62 84 MET A CA 1
ATOM 681 C C . MET A 1 84 ? 1.29 -3.322 1.151 1 95.62 84 MET A C 1
ATOM 683 O O . MET A 1 84 ? 0.742 -3.943 0.239 1 95.62 84 MET A O 1
ATOM 687 N N . TYR A 1 85 ? 0.868 -3.346 2.484 1 92.62 85 TYR A N 1
ATOM 688 C CA . TYR A 1 85 ? -0.262 -4.152 2.93 1 92.62 85 TYR A CA 1
ATOM 689 C C . TYR A 1 85 ? -1.26 -3.307 3.713 1 92.62 85 TYR A C 1
ATOM 691 O O . TYR A 1 85 ? -0.896 -2.279 4.289 1 92.62 85 TYR A O 1
ATOM 699 N N . GLU A 1 86 ? -2.484 -3.797 3.686 1 90.56 86 GLU A N 1
ATOM 700 C CA . GLU A 1 86 ? -3.512 -3.105 4.461 1 90.56 86 GLU A CA 1
ATOM 701 C C . GLU A 1 86 ? -3.213 -3.176 5.957 1 90.56 86 GLU A C 1
ATOM 703 O O . GLU A 1 86 ? -2.809 -4.223 6.465 1 90.56 86 GLU A O 1
ATOM 708 N N . LEU A 1 87 ? -3.184 -2.041 6.613 1 78.94 87 LEU A N 1
ATOM 709 C CA . LEU A 1 87 ? -3.119 -2.035 8.07 1 78.94 87 LEU A CA 1
ATOM 710 C C . LEU A 1 87 ? -4.355 -2.691 8.672 1 78.94 87 LEU A C 1
ATOM 712 O O . LEU A 1 87 ? -5.48 -2.426 8.242 1 78.94 87 LEU A O 1
ATOM 716 N N . PRO A 1 88 ? -3.932 -3.842 9.445 1 62.44 88 PRO A N 1
ATOM 717 C CA . PRO A 1 88 ? -5.141 -4.359 10.094 1 62.44 88 PRO A CA 1
ATOM 718 C C . PRO A 1 88 ? -5.824 -3.318 10.977 1 62.44 88 PRO A C 1
ATOM 720 O O . PRO A 1 88 ? -5.164 -2.426 11.508 1 62.44 88 PRO A O 1
ATOM 723 N N . SER A 1 89 ? -7.113 -3.113 10.688 1 54.91 89 SER A N 1
ATOM 724 C CA . SER A 1 89 ? -7.867 -2.221 11.562 1 54.91 89 SER A CA 1
ATOM 725 C C . SER A 1 89 ? -7.371 -2.303 13 1 54.91 89 SER A C 1
ATOM 727 O O . SER A 1 89 ? -7.48 -1.336 13.758 1 54.91 89 SER A O 1
ATOM 729 N N . SER A 1 90 ? -6.926 -3.447 13.375 1 49.69 90 SER A N 1
ATOM 730 C CA . SER A 1 90 ? -6.562 -3.654 14.773 1 49.69 90 SER A CA 1
ATOM 731 C C . SER A 1 90 ? -5.109 -3.264 15.031 1 49.69 90 SER A C 1
ATOM 733 O O . SER A 1 90 ? -4.656 -3.248 16.172 1 49.69 90 SER A O 1
ATOM 735 N N . ILE A 1 91 ? -4.254 -3.207 14.039 1 50.28 91 ILE A N 1
ATOM 736 C CA . ILE A 1 91 ? -2.82 -3.176 14.312 1 50.28 91 ILE A CA 1
ATOM 737 C C . ILE A 1 91 ? -2.342 -1.729 14.398 1 50.28 91 ILE A C 1
ATOM 739 O O . ILE A 1 91 ? -2.695 -0.9 13.555 1 50.28 91 ILE A O 1
ATOM 743 N N . ASP A 1 92 ? -1.917 -1.301 15.617 1 44 92 ASP A N 1
ATOM 744 C CA . ASP A 1 92 ? -1.148 -0.086 15.867 1 44 92 ASP A CA 1
ATOM 745 C C . ASP A 1 92 ? 0.172 -0.102 15.102 1 44 92 ASP A C 1
ATOM 747 O O . ASP A 1 92 ? 1.024 -0.96 15.344 1 44 92 ASP A O 1
ATOM 751 N N . PRO A 1 93 ? 0.256 0.337 13.984 1 44.84 93 PRO A N 1
ATOM 752 C CA . PRO A 1 93 ? 1.523 0.332 13.25 1 44.84 93 PRO A CA 1
ATOM 753 C C . PRO A 1 93 ? 2.721 0.666 14.133 1 44.84 93 PRO A C 1
ATOM 755 O O . PRO A 1 93 ? 3.867 0.428 13.742 1 44.84 93 PRO A O 1
ATOM 758 N N . ALA A 1 94 ? 2.584 1.714 14.922 1 43.72 94 ALA A N 1
ATOM 759 C CA . ALA A 1 94 ? 3.715 2.156 15.734 1 43.72 94 ALA A CA 1
ATOM 760 C C . ALA A 1 94 ? 4.266 1.01 16.578 1 43.72 94 ALA A C 1
ATOM 762 O O . ALA A 1 94 ? 5.277 1.168 17.266 1 43.72 94 ALA A O 1
ATOM 763 N N . ARG A 1 95 ? 3.422 0.12 17.031 1 38.81 95 ARG A N 1
ATOM 764 C CA . ARG A 1 95 ? 3.996 -0.782 18.031 1 38.81 95 ARG A CA 1
ATOM 765 C C . ARG A 1 95 ? 4.945 -1.781 17.375 1 38.81 95 ARG A C 1
ATOM 767 O O . ARG A 1 95 ? 4.555 -2.516 16.469 1 38.81 95 ARG A O 1
ATOM 774 N N . LYS A 1 96 ? 6.176 -1.454 17.188 1 39.72 96 LYS A N 1
ATOM 775 C CA . LYS A 1 96 ? 7.254 -2.426 17.016 1 39.72 96 LYS A CA 1
ATOM 776 C C . LYS A 1 96 ? 6.953 -3.717 17.766 1 39.72 96 LYS A C 1
ATOM 778 O O . LYS A 1 96 ? 6.398 -3.682 18.875 1 39.72 96 LYS A O 1
ATOM 783 N N . THR A 1 97 ? 6.527 -4.848 16.969 1 31.98 97 THR A N 1
ATOM 784 C CA . THR A 1 97 ? 6.496 -6.078 17.75 1 31.98 97 THR A CA 1
ATOM 785 C C . THR A 1 97 ? 7.523 -6.027 18.875 1 31.98 97 THR A C 1
ATOM 787 O O . THR A 1 97 ? 8.727 -5.996 18.625 1 31.98 97 THR A O 1
ATOM 790 N N . CYS A 1 98 ? 7.203 -5.289 19.906 1 25.23 98 CYS A N 1
ATOM 791 C CA . CYS A 1 98 ? 8.016 -5.555 21.094 1 25.23 98 CYS A CA 1
ATOM 792 C C . CYS A 1 98 ? 8.016 -7.039 21.422 1 25.23 98 CYS A C 1
ATOM 794 O O . CYS A 1 98 ? 6.996 -7.715 21.281 1 25.23 98 CYS A O 1
ATOM 796 N N . MET B 1 1 ? -7.07 6.312 -5.941 1 94 1 MET B N 1
ATOM 797 C CA . MET B 1 1 ? -5.934 5.91 -5.117 1 94 1 MET B CA 1
ATOM 798 C C . MET B 1 1 ? -4.914 7.039 -5.016 1 94 1 MET B C 1
ATOM 800 O O . MET B 1 1 ? -4.609 7.699 -6.012 1 94 1 MET B O 1
ATOM 804 N N . ILE B 1 2 ? -4.438 7.34 -3.723 1 97.25 2 ILE B N 1
ATOM 805 C CA . ILE B 1 2 ? -3.473 8.398 -3.441 1 97.25 2 ILE B CA 1
ATOM 806 C C . ILE B 1 2 ? -2.182 7.785 -2.904 1 97.25 2 ILE B C 1
ATOM 808 O O . ILE B 1 2 ? -2.217 6.918 -2.027 1 97.25 2 ILE B O 1
ATOM 812 N N . ILE B 1 3 ? -1.053 8.273 -3.461 1 97.25 3 ILE B N 1
ATOM 813 C CA . ILE B 1 3 ? 0.25 7.816 -2.986 1 97.25 3 ILE B CA 1
ATOM 814 C C . ILE B 1 3 ? 0.948 8.945 -2.234 1 97.25 3 ILE B C 1
ATOM 816 O O . ILE B 1 3 ? 1.106 10.047 -2.764 1 97.25 3 ILE B O 1
ATOM 820 N N . LEU B 1 4 ? 1.284 8.672 -1.075 1 98.19 4 LEU B N 1
ATOM 821 C CA . LEU B 1 4 ? 2.059 9.594 -0.247 1 98.19 4 LEU B CA 1
ATOM 822 C C . LEU B 1 4 ? 3.484 9.086 -0.061 1 98.19 4 LEU B C 1
ATOM 824 O O . LEU B 1 4 ? 3.705 7.887 0.113 1 98.19 4 LEU B O 1
ATOM 828 N N . ASP B 1 5 ? 4.387 10.016 -0.104 1 97.62 5 ASP B N 1
ATOM 829 C CA . ASP B 1 5 ? 5.797 9.734 0.151 1 97.62 5 ASP B CA 1
ATOM 830 C C . ASP B 1 5 ? 6.293 10.5 1.377 1 97.62 5 ASP B C 1
ATOM 832 O O . ASP B 1 5 ? 6.41 11.727 1.347 1 97.62 5 ASP B O 1
ATOM 836 N N . GLY B 1 6 ? 6.633 9.742 2.393 1 97.69 6 GLY B N 1
ATOM 837 C CA . GLY B 1 6 ? 7.09 10.359 3.627 1 97.69 6 GLY B CA 1
ATOM 838 C C . GLY B 1 6 ? 8.344 11.195 3.447 1 97.69 6 GLY B C 1
ATOM 839 O O . GLY B 1 6 ? 8.625 12.078 4.258 1 97.69 6 GLY B O 1
ATOM 840 N N . ASN B 1 7 ? 9.086 10.914 2.451 1 97.19 7 ASN B N 1
ATOM 841 C CA . ASN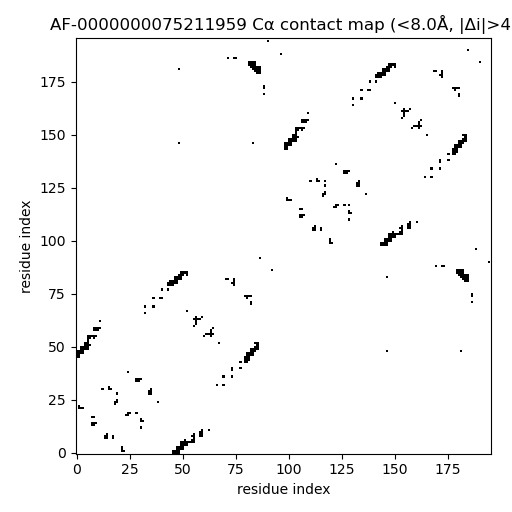 B 1 7 ? 10.289 11.695 2.182 1 97.19 7 ASN B CA 1
ATOM 842 C C . ASN B 1 7 ? 9.953 13.125 1.763 1 97.19 7 ASN B C 1
ATOM 844 O O . ASN B 1 7 ? 10.82 13.992 1.771 1 97.19 7 ASN B O 1
ATOM 848 N N . GLU B 1 8 ? 8.742 13.344 1.411 1 98 8 GLU B N 1
ATOM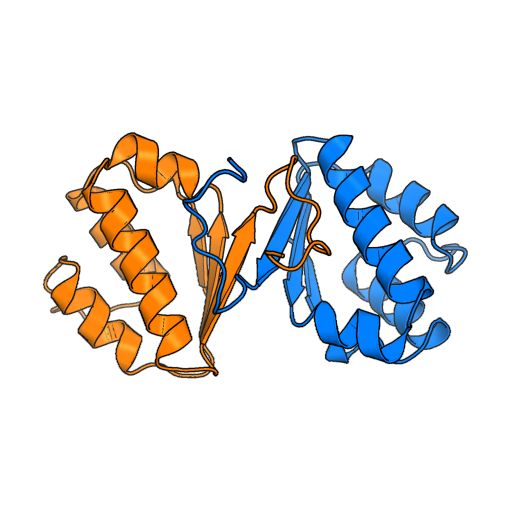 849 C CA . GLU B 1 8 ? 8.32 14.672 0.964 1 98 8 GLU B CA 1
ATOM 850 C C . GLU B 1 8 ? 7.793 15.5 2.129 1 98 8 GLU B C 1
ATOM 852 O O . GLU B 1 8 ? 7.469 16.688 1.96 1 98 8 GLU B O 1
ATOM 857 N N . MET B 1 9 ? 7.758 14.906 3.311 1 97.88 9 MET B N 1
ATOM 858 C CA . MET B 1 9 ? 7.152 15.531 4.484 1 97.88 9 MET B CA 1
ATOM 859 C C . MET B 1 9 ? 8.219 15.977 5.477 1 97.88 9 MET B C 1
ATOM 861 O O . MET B 1 9 ? 8.375 15.375 6.539 1 97.88 9 MET B O 1
ATOM 865 N N . LEU B 1 10 ? 8.805 17.109 5.234 1 96.62 10 LEU B N 1
ATOM 866 C CA . LEU B 1 10 ? 10.016 17.516 5.93 1 96.62 10 LEU B CA 1
ATOM 867 C C . LEU B 1 10 ? 9.68 18.359 7.16 1 96.62 10 LEU B C 1
ATOM 869 O O . LEU B 1 10 ? 10.398 18.312 8.156 1 96.62 10 LEU B O 1
ATOM 873 N N . ASN B 1 11 ? 8.734 19.188 7.062 1 97.38 11 ASN B N 1
ATOM 874 C CA . ASN B 1 11 ? 8.195 20 8.148 1 97.38 11 ASN B CA 1
ATOM 875 C C . ASN B 1 11 ? 6.699 20.25 7.98 1 97.38 11 ASN B C 1
ATOM 877 O O . ASN B 1 11 ? 6.109 19.828 6.98 1 97.38 11 ASN B O 1
ATOM 881 N N . ARG B 1 12 ? 6.09 20.812 8.953 1 97.31 12 ARG B N 1
ATOM 882 C CA . ARG B 1 12 ? 4.637 20.922 8.984 1 97.31 12 ARG B CA 1
ATOM 883 C C . ARG B 1 12 ? 4.121 21.719 7.785 1 97.31 12 ARG B C 1
ATOM 885 O O . ARG B 1 12 ? 3.121 21.328 7.168 1 97.31 12 ARG B O 1
ATOM 892 N N . GLN B 1 13 ? 4.797 22.797 7.477 1 97.12 13 GLN B N 1
ATOM 893 C CA . GLN B 1 13 ? 4.383 23.609 6.344 1 97.12 13 GLN B CA 1
ATOM 894 C C . GLN B 1 13 ? 4.465 22.828 5.039 1 97.12 13 GLN B C 1
ATOM 896 O O . GLN B 1 13 ? 3.508 22.797 4.266 1 97.12 13 GLN B O 1
ATOM 901 N N . GLU B 1 14 ? 5.555 22.188 4.77 1 97.56 14 GLU B N 1
ATOM 902 C CA . GLU B 1 14 ? 5.762 21.406 3.562 1 97.56 14 GLU B CA 1
ATOM 903 C C . GLU B 1 14 ? 4.812 20.203 3.521 1 97.56 14 GLU B C 1
ATOM 905 O O . GLU B 1 14 ? 4.332 19.812 2.453 1 97.56 14 GLU B O 1
ATOM 910 N N . LEU B 1 15 ? 4.555 19.656 4.652 1 98.5 15 LEU B N 1
ATOM 911 C CA . LEU B 1 15 ? 3.602 18.562 4.762 1 98.5 15 LEU B CA 1
ATOM 912 C C . LEU B 1 15 ? 2.24 18.953 4.207 1 98.5 15 LEU B C 1
ATOM 914 O O . LEU B 1 15 ? 1.695 18.281 3.336 1 98.5 15 LEU B O 1
ATOM 918 N N . HIS B 1 16 ? 1.764 20.031 4.648 1 98.56 16 HIS B N 1
ATOM 919 C CA . HIS B 1 16 ? 0.396 20.375 4.289 1 98.56 16 HIS B CA 1
ATOM 920 C C . HIS B 1 16 ? 0.313 20.859 2.842 1 98.56 16 HIS B C 1
ATOM 922 O O . HIS B 1 16 ? -0.69 20.625 2.164 1 98.56 16 HIS B O 1
ATOM 928 N N . ARG B 1 17 ? 1.36 21.469 2.393 1 97.19 17 ARG B N 1
ATOM 929 C CA . ARG B 1 17 ? 1.419 21.797 0.969 1 97.19 17 ARG B CA 1
ATOM 930 C C . ARG B 1 17 ? 1.385 20.531 0.121 1 97.19 17 ARG B C 1
ATOM 932 O O . ARG B 1 17 ? 0.67 20.469 -0.882 1 97.19 17 ARG B O 1
ATOM 939 N N . TYR B 1 18 ? 2.133 19.641 0.54 1 98.5 18 TYR B N 1
ATOM 940 C CA . TYR B 1 18 ? 2.221 18.344 -0.132 1 98.5 18 TYR B CA 1
ATOM 941 C C . TYR B 1 18 ? 0.883 17.609 -0.094 1 98.5 18 TYR B C 1
ATOM 943 O O . TYR B 1 18 ? 0.414 17.109 -1.117 1 98.5 18 TYR B O 1
ATOM 951 N N . LEU B 1 19 ? 0.236 17.578 1.037 1 98.62 19 LEU B N 1
ATOM 952 C CA . LEU B 1 19 ? -1.049 16.906 1.195 1 98.62 19 LEU B CA 1
ATOM 953 C C . LEU B 1 19 ? -2.129 17.594 0.367 1 98.62 19 LEU B C 1
ATOM 955 O O . LEU B 1 19 ? -2.979 16.922 -0.228 1 98.62 19 LEU B O 1
ATOM 959 N N . LYS B 1 20 ? -2.092 18.875 0.387 1 98.25 20 LYS B N 1
ATOM 960 C CA . LYS B 1 20 ? -3.061 19.641 -0.403 1 98.25 20 LYS B CA 1
ATOM 961 C C . LYS B 1 20 ? -3.008 19.234 -1.873 1 98.25 20 LYS B C 1
ATOM 963 O O . LYS B 1 20 ? -4.047 19 -2.494 1 98.25 20 LYS B O 1
ATOM 968 N N . LYS B 1 21 ? -1.833 19.125 -2.391 1 97.94 21 LYS B N 1
ATOM 969 C CA . LYS B 1 21 ? -1.622 18.719 -3.779 1 97.94 21 LYS B CA 1
ATOM 970 C C . LYS B 1 21 ? -2.051 17.281 -4.008 1 97.94 21 LYS B C 1
ATOM 972 O O . LYS B 1 21 ? -2.795 16.984 -4.949 1 97.94 21 LYS B O 1
ATOM 977 N N . GLN B 1 22 ? -1.634 16.375 -3.137 1 98.31 22 GLN B N 1
ATOM 978 C CA . GLN B 1 22 ? -1.859 14.945 -3.336 1 98.31 22 GLN B CA 1
ATOM 979 C C . GLN B 1 22 ? -3.342 14.602 -3.227 1 98.31 22 GLN B C 1
ATOM 981 O O . GLN B 1 22 ? -3.865 13.82 -4.023 1 98.31 22 GLN B O 1
ATOM 986 N N . PHE B 1 23 ? -3.971 15.227 -2.27 1 98.31 23 PHE B N 1
ATOM 987 C CA . PHE B 1 23 ? -5.367 14.891 -2.023 1 98.31 23 PHE B CA 1
ATOM 988 C C . PHE B 1 23 ? -6.293 15.836 -2.789 1 98.31 23 PHE B C 1
ATOM 990 O O . PHE B 1 23 ? -7.516 15.688 -2.734 1 98.31 23 PHE B O 1
ATOM 997 N N . HIS B 1 24 ? -5.746 16.766 -3.494 1 97.88 24 HIS B N 1
ATOM 998 C CA . HIS B 1 24 ? -6.539 17.766 -4.188 1 97.88 24 HIS B CA 1
ATOM 999 C C . HIS B 1 24 ? -7.523 18.453 -3.236 1 97.88 24 HIS B C 1
ATOM 1001 O O . HIS B 1 24 ? -8.711 18.547 -3.537 1 97.88 24 HIS B O 1
ATOM 1007 N N . LEU B 1 25 ? -6.973 18.938 -2.193 1 97.75 25 LEU B N 1
ATOM 1008 C CA . LEU B 1 25 ? -7.809 19.562 -1.176 1 97.75 25 LEU B CA 1
ATOM 1009 C C . LEU B 1 25 ? -8.258 20.953 -1.622 1 97.75 25 LEU B C 1
ATOM 1011 O O . LEU B 1 25 ? -7.73 21.5 -2.592 1 97.75 25 LEU B O 1
ATOM 1015 N N . SER B 1 26 ? -9.289 21.484 -0.946 1 96.44 26 SER B N 1
ATOM 1016 C CA . SER B 1 26 ? -9.906 22.75 -1.306 1 96.44 26 SER B CA 1
ATOM 1017 C C . SER B 1 26 ? -8.914 23.906 -1.175 1 96.44 26 SER B C 1
ATOM 1019 O O . SER B 1 26 ? -7.902 23.781 -0.479 1 96.44 26 SER B O 1
ATOM 1021 N N . GLU B 1 27 ? -9.258 24.953 -1.82 1 94.69 27 GLU B N 1
ATOM 1022 C CA . GLU B 1 27 ? -8.422 26.156 -1.766 1 94.69 27 GLU B CA 1
ATOM 1023 C C . GLU B 1 27 ? -8.344 26.703 -0.347 1 94.69 27 GLU B C 1
ATOM 1025 O O . GLU B 1 27 ? -7.34 27.312 0.034 1 94.69 27 GLU B O 1
ATOM 1030 N N . PHE B 1 28 ? -9.367 26.5 0.427 1 92.94 28 PHE B N 1
ATOM 1031 C CA . PHE B 1 28 ? -9.453 27.078 1.768 1 92.94 28 PHE B CA 1
ATOM 1032 C C . PHE B 1 28 ? -9.023 26.062 2.816 1 92.94 28 PHE B C 1
ATOM 1034 O O . PHE B 1 28 ? -9.266 26.25 4.012 1 92.94 28 PHE B O 1
ATOM 1041 N N . TYR B 1 29 ? -8.359 25.078 2.346 1 96 29 TYR B N 1
ATOM 1042 C CA . TYR B 1 29 ? -7.82 24.094 3.271 1 96 29 TYR B CA 1
ATOM 1043 C C . TYR B 1 29 ? -6.977 24.75 4.352 1 96 29 TYR B C 1
ATOM 1045 O O . TYR B 1 29 ? -6 25.438 4.047 1 96 29 TYR B O 1
ATOM 1053 N N . GLY B 1 30 ? -7.234 24.641 5.766 1 94 30 GLY B N 1
ATOM 1054 C CA . GLY B 1 30 ? -6.656 25.281 6.934 1 94 30 GLY B CA 1
ATOM 1055 C C . GLY B 1 30 ? -5.273 24.766 7.281 1 94 30 GLY B C 1
ATOM 1056 O O . GLY B 1 30 ? -4.617 25.281 8.188 1 94 30 GLY B O 1
ATOM 1057 N N . GLU B 1 31 ? -4.656 23.844 6.582 1 96.25 31 GLU B N 1
ATOM 1058 C CA . GLU B 1 31 ? -3.318 23.266 6.723 1 96.25 31 GLU B CA 1
ATOM 1059 C C . GLU B 1 31 ? -3.072 22.797 8.148 1 96.25 31 GLU B C 1
ATOM 1061 O O . GLU B 1 31 ? -2.057 23.141 8.758 1 96.25 31 GLU B O 1
ATOM 1066 N N . ASN B 1 32 ? -3.92 22.156 8.734 1 97.81 32 ASN B N 1
ATOM 1067 C CA . ASN B 1 32 ? -3.814 21.469 10.016 1 97.81 32 ASN B CA 1
ATOM 1068 C C . ASN B 1 32 ? -4.562 20.141 10 1 97.81 32 ASN B C 1
ATOM 1070 O O . ASN B 1 32 ? -5.32 19.859 9.062 1 97.81 32 ASN B O 1
ATOM 1074 N N . LEU B 1 33 ? -4.316 19.375 11.055 1 98.31 33 LEU B N 1
ATOM 1075 C CA . LEU B 1 33 ? -4.828 18 11.039 1 98.31 33 LEU B CA 1
ATOM 1076 C C . LEU B 1 33 ? -6.344 17.984 11.195 1 98.31 33 LEU B C 1
ATOM 1078 O O . LEU B 1 33 ? -7.02 17.109 10.648 1 98.31 33 LEU B O 1
ATOM 1082 N N . ASP B 1 34 ? -6.891 18.969 11.93 1 98 34 ASP B N 1
ATOM 1083 C CA . ASP B 1 34 ? -8.344 19.062 12.031 1 98 34 ASP B CA 1
ATOM 1084 C C . ASP B 1 34 ? -8.977 19.297 10.664 1 98 34 ASP B C 1
ATOM 1086 O O . ASP B 1 34 ? -9.977 18.672 10.312 1 98 34 ASP B O 1
ATOM 1090 N N . ALA B 1 35 ? -8.43 20.281 9.953 1 98.25 35 ALA B N 1
ATOM 1091 C CA . ALA B 1 35 ? -8.906 20.578 8.602 1 98.25 35 ALA B CA 1
ATOM 1092 C C . ALA B 1 35 ? -8.734 19.375 7.68 1 98.25 35 ALA B C 1
ATOM 1094 O O . ALA B 1 35 ? -9.602 19.078 6.855 1 98.2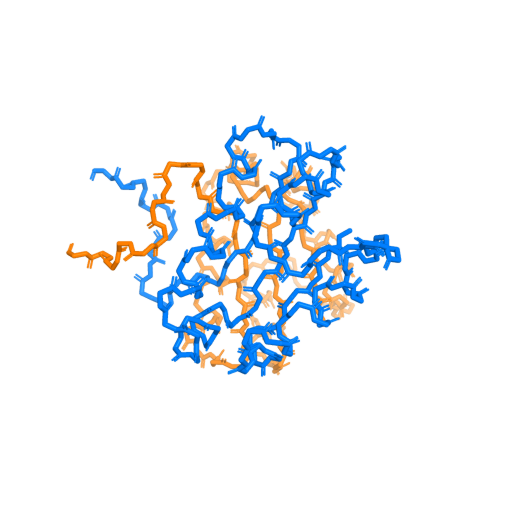5 35 ALA B O 1
ATOM 1095 N N . LEU B 1 36 ? -7.617 18.688 7.801 1 98.44 36 LEU B N 1
ATOM 1096 C CA . LEU B 1 36 ? -7.379 17.484 7.008 1 98.44 36 LEU B CA 1
ATOM 1097 C C . LEU B 1 36 ? -8.438 16.438 7.285 1 98.44 36 LEU B C 1
ATOM 1099 O O . LEU B 1 36 ? -8.977 15.82 6.355 1 98.44 36 LEU B O 1
ATOM 1103 N N . TRP B 1 37 ? -8.711 16.25 8.562 1 98.06 37 TRP B N 1
ATOM 1104 C CA . TRP B 1 37 ? -9.766 15.32 8.945 1 98.06 37 TRP B CA 1
ATOM 1105 C C . TRP B 1 37 ? -11.086 15.672 8.266 1 98.06 37 TRP B C 1
ATOM 1107 O O . TRP B 1 37 ? -11.734 14.812 7.668 1 98.06 37 TRP B O 1
ATOM 1117 N N . ASP B 1 38 ? -11.422 16.906 8.312 1 97.19 38 ASP B N 1
ATOM 1118 C CA . ASP B 1 38 ? -12.68 17.359 7.727 1 97.19 38 ASP B CA 1
ATOM 1119 C C . ASP B 1 38 ? -12.734 17.047 6.234 1 97.19 38 ASP B C 1
ATOM 1121 O O . ASP B 1 38 ? -13.781 16.656 5.715 1 97.19 38 ASP B O 1
ATOM 1125 N N . GLU B 1 39 ? -11.672 17.25 5.559 1 97.31 39 GLU B N 1
ATOM 1126 C CA . GLU B 1 39 ? -11.594 17.016 4.121 1 97.31 39 GLU B CA 1
ATOM 1127 C C . GLU B 1 39 ? -11.633 15.531 3.793 1 97.31 39 GLU B C 1
ATOM 1129 O O . GLU B 1 39 ? -12.273 15.117 2.824 1 97.31 39 GLU B O 1
ATOM 1134 N N . LEU B 1 40 ? -10.984 14.664 4.57 1 97.56 40 LEU B N 1
ATOM 1135 C CA . LEU B 1 40 ? -10.812 13.258 4.219 1 97.56 40 LEU B CA 1
ATOM 1136 C C . LEU B 1 40 ? -11.969 12.422 4.766 1 97.56 40 LEU B C 1
ATOM 1138 O O . LEU B 1 40 ? -12.359 11.422 4.152 1 97.56 40 LEU B O 1
ATOM 1142 N N . SER B 1 41 ? -12.516 12.844 5.902 1 96.94 41 SER B N 1
ATOM 1143 C CA . SER B 1 41 ? -13.57 12.055 6.531 1 96.94 41 SER B CA 1
ATOM 1144 C C . SER B 1 41 ? -14.844 12.062 5.695 1 96.94 41 SER B C 1
ATOM 1146 O O . SER B 1 41 ? -15.734 11.242 5.91 1 96.94 41 SER B O 1
ATOM 1148 N N . ALA B 1 42 ? -14.883 12.906 4.723 1 94.94 42 ALA B N 1
ATOM 1149 C CA . ALA B 1 42 ? -16.031 13 3.84 1 94.94 42 ALA B CA 1
ATOM 1150 C C . ALA B 1 42 ? -15.836 12.172 2.576 1 94.94 42 ALA B C 1
ATOM 1152 O O . ALA B 1 42 ? -16.75 12.047 1.754 1 94.94 42 ALA B O 1
ATOM 1153 N N . ARG B 1 43 ? -14.703 11.594 2.35 1 96.19 43 ARG B N 1
ATOM 1154 C CA . ARG B 1 43 ? -14.391 10.844 1.138 1 96.19 43 ARG B CA 1
ATOM 1155 C C . ARG B 1 43 ? -14.633 9.352 1.339 1 96.19 43 ARG B C 1
ATOM 1157 O O . ARG B 1 43 ? -14.453 8.828 2.441 1 96.19 43 ARG B O 1
ATOM 1164 N N . ASP B 1 44 ? -15.117 8.742 0.253 1 96.44 44 ASP B N 1
ATOM 1165 C CA . ASP B 1 44 ? -15.289 7.293 0.227 1 96.44 44 ASP B CA 1
ATOM 1166 C C . ASP B 1 44 ? -14.406 6.652 -0.837 1 96.44 44 ASP B C 1
ATOM 1168 O O . ASP B 1 44 ? -13.789 7.348 -1.643 1 96.44 44 ASP B O 1
ATOM 1172 N N . GLN B 1 45 ? -14.289 5.336 -0.687 1 96.12 45 GLN B N 1
ATOM 1173 C CA . GLN B 1 45 ? -13.562 4.551 -1.684 1 96.12 45 GLN B CA 1
ATOM 1174 C C . GLN B 1 45 ? -12.164 5.109 -1.92 1 96.12 45 GLN B C 1
ATOM 1176 O O . GLN B 1 45 ? -11.734 5.254 -3.066 1 96.12 45 GLN B O 1
ATOM 1181 N N . LEU B 1 46 ? -11.516 5.551 -0.859 1 96.56 46 LEU B N 1
ATOM 1182 C CA . LEU B 1 46 ? -10.188 6.148 -0.897 1 96.56 46 LEU B CA 1
ATOM 1183 C C . LEU B 1 46 ? -9.133 5.145 -0.451 1 96.56 46 LEU B C 1
ATOM 1185 O O . LEU B 1 46 ? -9.289 4.484 0.577 1 96.56 46 LEU B O 1
ATOM 1189 N N . THR B 1 47 ? -8.172 4.891 -1.259 1 96.81 47 THR B N 1
ATOM 1190 C CA . THR B 1 47 ? -7.008 4.094 -0.875 1 96.81 47 THR B CA 1
ATOM 1191 C C . THR B 1 47 ? -5.773 4.98 -0.727 1 96.81 47 THR B C 1
ATOM 1193 O O . THR B 1 47 ? -5.391 5.684 -1.664 1 96.81 47 THR B O 1
ATOM 1196 N N . ILE B 1 48 ? -5.164 5.008 0.437 1 97.5 48 ILE B N 1
ATOM 1197 C CA . ILE B 1 48 ? -3.951 5.766 0.718 1 97.5 48 ILE B CA 1
ATOM 1198 C C . ILE B 1 48 ? -2.762 4.816 0.816 1 97.5 48 ILE B C 1
ATOM 1200 O O . ILE B 1 48 ? -2.744 3.918 1.661 1 97.5 48 ILE B O 1
ATOM 1204 N N . VAL B 1 49 ? -1.845 4.93 -0.035 1 97.44 49 VAL B N 1
ATOM 1205 C CA . VAL B 1 49 ? -0.564 4.234 0.042 1 97.44 49 VAL B CA 1
ATOM 1206 C C . VAL B 1 49 ? 0.492 5.16 0.64 1 97.44 49 VAL B C 1
ATOM 1208 O O . VAL B 1 49 ? 0.85 6.176 0.036 1 97.44 49 VAL B O 1
ATOM 1211 N N . PHE B 1 50 ? 0.994 4.82 1.8 1 96.69 50 PHE B N 1
ATOM 1212 C CA . PHE B 1 50 ? 1.912 5.703 2.506 1 96.69 50 PHE B CA 1
ATOM 1213 C C . PHE B 1 50 ? 3.328 5.141 2.492 1 96.69 50 PHE B C 1
ATOM 1215 O O . PHE B 1 50 ? 3.73 4.438 3.422 1 96.69 50 PHE B O 1
ATOM 1222 N N . LEU B 1 51 ? 4.066 5.523 1.493 1 96.12 51 LEU B N 1
ATOM 1223 C CA . LEU B 1 51 ? 5.457 5.102 1.373 1 96.12 51 LEU B CA 1
ATOM 1224 C C . LEU B 1 51 ? 6.344 5.844 2.369 1 96.12 51 LEU B C 1
ATOM 1226 O O . LEU B 1 51 ? 6.156 7.043 2.598 1 96.12 51 LEU B O 1
ATOM 1230 N N . HIS B 1 52 ? 7.238 5.156 2.947 1 94.31 52 HIS B N 1
ATOM 1231 C CA . HIS B 1 52 ? 8.227 5.754 3.836 1 94.31 52 HIS B CA 1
ATOM 1232 C C . HIS B 1 52 ? 7.562 6.531 4.965 1 94.31 52 HIS B C 1
ATOM 1234 O O . HIS B 1 52 ? 7.926 7.676 5.238 1 94.31 52 HIS B O 1
ATOM 1240 N N . ALA B 1 53 ? 6.562 5.945 5.512 1 94.69 53 ALA B N 1
ATOM 1241 C CA . ALA B 1 53 ? 5.852 6.574 6.621 1 94.69 53 ALA B CA 1
ATOM 1242 C C . ALA B 1 53 ? 6.793 6.871 7.785 1 94.69 53 ALA B C 1
ATOM 1244 O O . ALA B 1 53 ? 6.66 7.895 8.453 1 94.69 53 ALA B O 1
ATOM 1245 N N . ASP B 1 54 ? 7.746 6.012 8.023 1 93.5 54 ASP B N 1
ATOM 1246 C CA . ASP B 1 54 ? 8.703 6.188 9.109 1 93.5 54 ASP B CA 1
ATOM 1247 C C . ASP B 1 54 ? 9.516 7.469 8.922 1 93.5 54 ASP B C 1
ATOM 1249 O O . ASP B 1 54 ? 9.859 8.141 9.898 1 93.5 54 ASP B O 1
ATOM 1253 N N . GLU B 1 55 ? 9.805 7.773 7.73 1 95.38 55 GLU B N 1
ATOM 1254 C CA . GLU B 1 55 ? 10.555 8.992 7.449 1 95.38 55 GLU B CA 1
ATOM 1255 C C . GLU B 1 55 ? 9.75 10.234 7.816 1 95.38 55 GLU B C 1
ATOM 1257 O O . GLU B 1 55 ? 10.312 11.234 8.273 1 95.38 55 GLU B O 1
ATOM 1262 N N . ALA B 1 56 ? 8.469 10.188 7.539 1 96.56 56 ALA B N 1
ATOM 1263 C CA . ALA B 1 56 ? 7.609 11.289 7.941 1 96.56 56 ALA B CA 1
ATOM 1264 C C . ALA B 1 56 ? 7.641 11.492 9.453 1 96.56 56 ALA B C 1
ATOM 1266 O O . ALA B 1 56 ? 7.754 12.617 9.938 1 96.56 56 ALA B O 1
ATOM 1267 N N . VAL B 1 57 ? 7.586 10.422 10.18 1 96.12 57 VAL B N 1
ATOM 1268 C CA . VAL B 1 57 ? 7.598 10.477 11.641 1 96.12 57 VAL B CA 1
ATOM 1269 C C . VAL B 1 57 ? 8.953 10.992 12.125 1 96.12 57 VAL B C 1
ATOM 1271 O O . VAL B 1 57 ? 9.016 11.805 13.047 1 96.12 57 VAL B O 1
ATOM 1274 N N . ASP B 1 58 ? 9.945 10.484 11.523 1 96.88 58 ASP B N 1
ATOM 1275 C CA . ASP B 1 58 ? 11.281 10.93 11.898 1 96.88 58 ASP B CA 1
ATOM 1276 C C . ASP B 1 58 ? 11.43 12.438 11.711 1 96.88 58 ASP B C 1
ATOM 1278 O O . ASP B 1 58 ? 12.047 13.117 12.531 1 96.88 58 ASP B O 1
ATOM 1282 N N . ALA B 1 59 ? 10.922 12.977 10.703 1 97.69 59 ALA B N 1
ATOM 1283 C CA . ALA B 1 59 ? 11.078 14.383 10.352 1 97.69 59 ALA B CA 1
ATOM 1284 C C . ALA B 1 59 ? 10.156 15.266 11.188 1 97.69 59 ALA B C 1
ATOM 1286 O O . ALA B 1 59 ? 10.547 16.359 11.594 1 97.69 59 ALA B O 1
ATOM 1287 N N . LEU B 1 60 ? 8.953 14.742 11.461 1 98.06 60 LEU B N 1
ATOM 1288 C CA . LEU B 1 60 ? 7.922 15.609 12.023 1 98.06 60 LEU B CA 1
ATOM 1289 C C . LEU B 1 60 ? 7.723 15.32 13.508 1 98.06 60 LEU B C 1
ATOM 1291 O O . LEU B 1 60 ? 7.055 16.078 14.211 1 98.06 60 LEU B O 1
ATOM 1295 N N . GLY B 1 61 ? 8.273 14.234 14.023 1 96.88 61 GLY B N 1
ATOM 1296 C CA . GLY B 1 61 ? 8.125 13.867 15.422 1 96.88 61 GLY B CA 1
ATOM 1297 C C . GLY B 1 61 ? 6.684 13.602 15.82 1 96.88 61 GLY B C 1
ATOM 1298 O O . GLY B 1 61 ? 5.992 12.812 15.18 1 96.88 61 GLY B O 1
ATOM 1299 N N . PRO B 1 62 ? 6.254 14.195 16.844 1 97.5 62 PRO B N 1
ATOM 1300 C CA . PRO B 1 62 ? 4.891 13.969 17.328 1 97.5 62 PRO B CA 1
ATOM 1301 C C . PRO B 1 62 ? 3.828 14.297 16.281 1 97.5 62 PRO B C 1
ATOM 1303 O O . PRO B 1 62 ? 2.775 13.656 16.234 1 97.5 62 PRO B O 1
ATOM 1306 N N . TYR B 1 63 ? 4.102 15.289 15.516 1 98.19 63 TYR B N 1
ATOM 1307 C CA . TYR B 1 63 ? 3.129 15.664 14.5 1 98.19 63 TYR B CA 1
ATOM 1308 C C . TYR B 1 63 ? 2.988 14.578 13.445 1 98.19 63 TYR B C 1
ATOM 1310 O O . TYR B 1 63 ? 1.891 14.328 12.938 1 98.19 63 TYR B O 1
ATOM 1318 N N . GLY B 1 64 ? 4.109 13.953 13.07 1 97.75 64 GLY B N 1
ATOM 1319 C CA . GLY B 1 64 ? 4.074 12.805 12.18 1 97.75 64 GLY B CA 1
ATOM 1320 C C . GLY B 1 64 ? 3.26 11.648 12.734 1 97.75 64 GLY B C 1
ATOM 1321 O O . GLY B 1 64 ? 2.484 11.023 12.008 1 97.75 64 GLY B O 1
ATOM 1322 N N . ASN B 1 65 ? 3.453 11.398 13.992 1 97.12 65 ASN B N 1
ATOM 1323 C CA . ASN B 1 65 ? 2.66 10.375 14.656 1 97.12 65 ASN B CA 1
ATOM 1324 C C . ASN B 1 65 ? 1.171 10.711 14.633 1 97.12 65 ASN B C 1
ATOM 1326 O O . ASN B 1 65 ? 0.335 9.828 14.422 1 97.12 65 ASN B O 1
ATOM 1330 N N . ALA B 1 66 ? 0.924 11.938 14.867 1 97.94 66 ALA B N 1
ATOM 1331 C CA . ALA B 1 66 ? -0.466 12.383 14.844 1 97.94 66 ALA B CA 1
ATOM 1332 C C . ALA B 1 66 ? -1.075 12.203 13.453 1 97.94 66 ALA B C 1
ATOM 1334 O O . ALA B 1 66 ? -2.242 11.82 13.328 1 97.94 66 ALA B O 1
ATOM 1335 N N . LEU B 1 67 ? -0.342 12.484 12.422 1 97.94 67 LEU B N 1
ATOM 1336 C CA . LEU B 1 67 ? -0.793 12.273 11.055 1 97.94 67 LEU B CA 1
ATOM 1337 C C . LEU B 1 67 ? -1.131 10.812 10.805 1 97.94 67 LEU B C 1
ATOM 1339 O O . LEU B 1 67 ? -2.191 10.5 10.258 1 97.94 67 LEU B O 1
ATOM 1343 N N . LEU B 1 68 ? -0.218 9.93 11.188 1 95.5 68 LEU B N 1
ATOM 1344 C CA . LEU B 1 68 ? -0.454 8.5 11.039 1 95.5 68 LEU B CA 1
ATOM 1345 C C . LEU B 1 68 ? -1.713 8.078 11.789 1 95.5 68 LEU B C 1
ATOM 1347 O O . LEU B 1 68 ? -2.514 7.293 11.273 1 95.5 68 LEU B O 1
ATOM 1351 N N . SER B 1 69 ? -1.82 8.57 12.977 1 95.5 69 SER B N 1
ATOM 1352 C CA . SER B 1 69 ? -3.006 8.273 13.773 1 95.5 69 SER B CA 1
ATOM 1353 C C . SER B 1 69 ? -4.277 8.734 13.07 1 95.5 69 SER B C 1
ATOM 1355 O O . SER B 1 69 ? -5.297 8.047 13.109 1 95.5 69 SER B O 1
ATOM 1357 N N . LEU B 1 70 ? -4.203 9.883 12.477 1 97.5 70 LEU B N 1
ATOM 1358 C CA . LEU B 1 70 ? -5.348 10.414 11.742 1 97.5 70 LEU B CA 1
ATOM 1359 C C . LEU B 1 70 ? -5.762 9.461 10.625 1 97.5 70 LEU B C 1
ATOM 1361 O O . LEU B 1 70 ? -6.949 9.164 10.469 1 97.5 70 LEU B O 1
ATOM 1365 N N . PHE B 1 71 ? -4.844 9 9.805 1 96.56 71 PHE B N 1
ATOM 1366 C CA . PHE B 1 71 ? -5.152 8.086 8.711 1 96.56 71 PHE B CA 1
ATOM 1367 C C . PHE B 1 71 ? -5.723 6.777 9.25 1 96.56 71 PHE B C 1
ATOM 1369 O O . PHE B 1 71 ? -6.637 6.203 8.656 1 96.56 71 PHE B O 1
ATOM 1376 N N . ARG B 1 72 ? -5.16 6.289 10.375 1 93.88 72 ARG B N 1
ATOM 1377 C CA . ARG B 1 72 ? -5.676 5.062 10.977 1 93.88 72 ARG B CA 1
ATOM 1378 C C . ARG B 1 72 ? -7.125 5.238 11.422 1 93.88 72 ARG B C 1
ATOM 1380 O O . ARG B 1 72 ? -7.953 4.344 11.234 1 93.88 72 ARG B O 1
ATOM 1387 N N . GLU B 1 73 ? -7.387 6.344 12.023 1 95.19 73 GLU B N 1
ATOM 1388 C CA . GLU B 1 73 ? -8.75 6.641 12.453 1 95.19 73 GLU B CA 1
ATOM 1389 C C . GLU B 1 73 ? -9.695 6.734 11.258 1 95.19 73 GLU B C 1
ATOM 1391 O O . GLU B 1 73 ? -10.852 6.312 11.344 1 95.19 73 GLU B O 1
ATOM 1396 N N . LEU B 1 74 ? -9.203 7.348 10.164 1 95.19 74 LEU B N 1
ATOM 1397 C CA . LEU B 1 74 ? -10 7.445 8.945 1 95.19 74 LEU B CA 1
ATOM 1398 C C . LEU B 1 74 ? -10.461 6.062 8.492 1 95.19 74 LEU B C 1
ATOM 1400 O O . LEU B 1 74 ? -11.625 5.883 8.133 1 95.19 74 LEU B O 1
ATOM 1404 N N . VAL B 1 75 ? -9.555 5.105 8.555 1 93.81 75 VAL B N 1
ATOM 1405 C CA . VAL B 1 75 ? -9.852 3.742 8.125 1 93.81 75 VAL B CA 1
ATOM 1406 C C . VAL B 1 75 ? -10.859 3.107 9.078 1 93.81 75 VAL B C 1
ATOM 1408 O O . VAL B 1 75 ? -11.766 2.393 8.656 1 93.81 75 VAL B O 1
ATOM 1411 N N . GLN B 1 76 ? -10.703 3.35 10.344 1 92.69 76 GLN B N 1
ATOM 1412 C CA . GLN B 1 76 ? -11.602 2.801 11.352 1 92.69 76 GLN B CA 1
ATOM 1413 C C . GLN B 1 76 ? -13.023 3.334 11.164 1 92.69 76 GLN B C 1
ATOM 1415 O O . GLN B 1 76 ? -13.992 2.596 11.344 1 92.69 76 GLN B O 1
ATOM 1420 N N . GLU B 1 77 ? -13.094 4.555 10.812 1 93.81 77 GLU B N 1
ATOM 1421 C CA . GLU B 1 77 ? -14.391 5.215 10.695 1 93.81 77 GLU B CA 1
ATOM 1422 C C . GLU B 1 77 ? -15.094 4.836 9.398 1 93.81 77 GLU B C 1
ATOM 1424 O O . GLU B 1 77 ? -16.328 4.762 9.344 1 93.81 77 GLU B O 1
ATOM 1429 N N . ASN B 1 78 ? -14.359 4.625 8.367 1 94.81 78 ASN B N 1
ATOM 1430 C CA . ASN B 1 78 ? -14.891 4.352 7.043 1 94.81 78 ASN B CA 1
ATOM 1431 C C . ASN B 1 78 ? -14.227 3.129 6.414 1 94.81 78 ASN B C 1
ATOM 1433 O O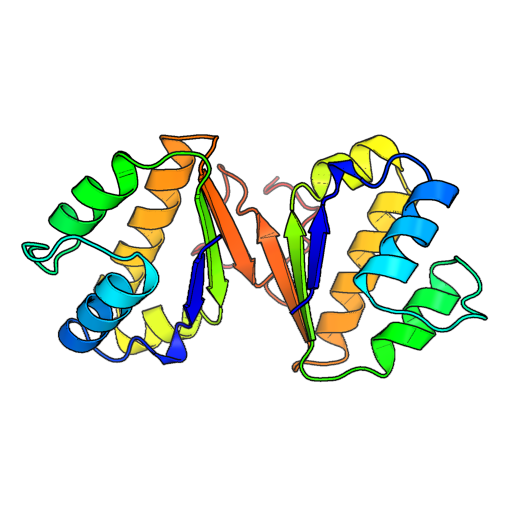 . ASN B 1 78 ? -13.125 3.227 5.875 1 94.81 78 ASN B O 1
ATOM 1437 N N . PRO B 1 79 ? -14.891 2.012 6.422 1 90.06 79 PRO B N 1
ATOM 1438 C CA . PRO B 1 79 ? -14.289 0.765 5.945 1 90.06 79 PRO B CA 1
ATOM 1439 C C . PRO B 1 79 ? -14 0.785 4.449 1 90.06 79 PRO B C 1
ATOM 1441 O O . PRO B 1 79 ? -13.336 -0.118 3.932 1 90.06 79 PRO B O 1
ATOM 1444 N N . THR B 1 80 ? -14.531 1.809 3.709 1 94.5 80 THR B N 1
ATOM 1445 C CA . THR B 1 80 ? -14.242 1.911 2.283 1 94.5 80 THR B CA 1
ATOM 1446 C C . THR B 1 80 ? -12.914 2.635 2.055 1 94.5 80 THR B C 1
ATOM 1448 O O . THR B 1 80 ? -12.438 2.723 0.92 1 94.5 80 THR B O 1
ATOM 1451 N N . VAL B 1 81 ? -12.367 3.174 3.133 1 94.44 81 VAL B N 1
ATOM 1452 C CA . VAL B 1 81 ? -11.039 3.779 3.078 1 94.44 81 VAL B CA 1
ATOM 1453 C C . VAL B 1 81 ? -9.984 2.75 3.48 1 94.44 81 VAL B C 1
ATOM 1455 O O . VAL B 1 81 ? -10.133 2.066 4.496 1 94.44 81 VAL B O 1
ATOM 1458 N N . ASN B 1 82 ? -8.938 2.6 2.695 1 94.38 82 ASN B N 1
ATOM 1459 C CA . ASN B 1 82 ? -7.836 1.681 2.961 1 94.38 82 ASN B CA 1
ATOM 1460 C C . ASN B 1 82 ? -6.516 2.426 3.148 1 94.38 82 ASN B C 1
ATOM 1462 O O . ASN B 1 82 ? -6.234 3.389 2.434 1 94.38 82 ASN B O 1
ATOM 1466 N N . LEU B 1 83 ? -5.824 2.016 4.117 1 95.75 83 LEU B N 1
ATOM 1467 C CA . LEU B 1 83 ? -4.465 2.502 4.32 1 95.75 83 LEU B CA 1
ATOM 1468 C C . LEU B 1 83 ? -3.451 1.382 4.109 1 95.75 83 LEU B C 1
ATOM 1470 O O . LEU B 1 83 ? -3.555 0.32 4.727 1 95.75 83 LEU B O 1
ATOM 1474 N N . MET B 1 84 ? -2.564 1.617 3.17 1 95.69 84 MET B N 1
ATOM 1475 C CA . MET B 1 84 ? -1.509 0.658 2.857 1 95.69 84 MET B CA 1
ATOM 1476 C C . MET B 1 84 ? -0.163 1.137 3.393 1 95.69 84 MET B C 1
ATOM 1478 O O . MET B 1 84 ? 0.231 2.281 3.16 1 95.69 84 MET B O 1
ATOM 1482 N N . TYR B 1 85 ? 0.536 0.204 4.156 1 92.62 85 TYR B N 1
ATOM 1483 C CA . TYR B 1 85 ? 1.812 0.519 4.785 1 92.62 85 TYR B CA 1
ATOM 1484 C C . TYR B 1 85 ? 2.869 -0.519 4.426 1 92.62 85 TYR B C 1
ATOM 1486 O O . TYR B 1 85 ? 2.541 -1.664 4.109 1 92.62 85 TYR B O 1
ATOM 1494 N N . GLU B 1 86 ? 4.098 -0.05 4.504 1 90.56 86 GLU B N 1
ATOM 1495 C CA . GLU B 1 86 ? 5.199 -0.975 4.246 1 90.56 86 GLU B CA 1
ATOM 1496 C C . GLU B 1 86 ? 5.254 -2.072 5.305 1 90.56 86 GLU B C 1
ATOM 1498 O O . GLU B 1 86 ? 5.102 -1.799 6.496 1 90.56 86 GLU B O 1
ATOM 1503 N N . LEU B 1 87 ? 5.242 -3.326 4.879 1 79.5 87 LEU B N 1
ATOM 1504 C CA . LEU B 1 87 ? 5.508 -4.418 5.805 1 79.5 87 LEU B CA 1
ATOM 1505 C C . LEU B 1 87 ? 6.914 -4.309 6.387 1 79.5 87 LEU B C 1
ATOM 1507 O O . LEU B 1 87 ? 7.871 -4.035 5.66 1 79.5 87 LEU B O 1
ATOM 1511 N N . PRO B 1 88 ? 6.805 -4.188 7.832 1 62.56 88 PRO B N 1
ATOM 1512 C CA . PRO B 1 88 ? 8.172 -4.199 8.352 1 62.56 88 PRO B CA 1
ATOM 1513 C C . PRO B 1 88 ? 8.938 -5.465 7.961 1 62.56 88 PRO B C 1
ATOM 1515 O O . PRO B 1 88 ? 8.336 -6.523 7.777 1 62.56 88 PRO B O 1
ATOM 1518 N N . SER B 1 89 ? 10.102 -5.238 7.328 1 55.09 89 SER B N 1
ATOM 1519 C CA . SER B 1 89 ? 10.945 -6.391 7.027 1 55.09 89 SER B CA 1
ATOM 1520 C C . SER B 1 89 ? 10.82 -7.465 8.102 1 55.09 89 SER B C 1
ATOM 1522 O O . SER B 1 89 ? 11.008 -8.656 7.824 1 55.09 89 SER B O 1
ATOM 1524 N N . SER B 1 90 ? 10.602 -7.043 9.297 1 49.53 90 SER B N 1
ATOM 1525 C CA . SER B 1 90 ? 10.602 -7.988 10.406 1 49.53 90 SER B CA 1
ATOM 1526 C C . SER B 1 90 ? 9.219 -8.594 10.617 1 49.53 90 SER B C 1
ATOM 1528 O O . SER B 1 90 ? 9.055 -9.492 11.445 1 49.53 90 SER B O 1
ATOM 1530 N N . ILE B 1 91 ? 8.164 -8.023 10.109 1 49.91 91 ILE B N 1
ATOM 1531 C CA . ILE B 1 91 ? 6.836 -8.391 10.594 1 49.91 91 ILE B CA 1
ATOM 1532 C C . ILE B 1 91 ? 6.273 -9.523 9.742 1 49.91 91 ILE B C 1
ATOM 1534 O O . ILE B 1 91 ? 6.363 -9.492 8.508 1 49.91 91 ILE B O 1
ATOM 1538 N N . ASP B 1 92 ? 6.109 -10.734 10.344 1 43.88 92 ASP B N 1
ATOM 1539 C CA . ASP B 1 92 ? 5.324 -11.852 9.828 1 43.88 92 ASP B CA 1
ATOM 1540 C C . ASP B 1 92 ? 3.871 -11.445 9.602 1 43.88 92 ASP B C 1
ATOM 1542 O O . ASP B 1 92 ? 3.168 -11.078 10.547 1 43.88 92 ASP B O 1
ATOM 1546 N N . PRO B 1 93 ? 3.506 -10.977 8.547 1 44.59 93 PRO B N 1
ATOM 1547 C CA . PRO B 1 93 ? 2.111 -10.586 8.32 1 44.59 93 PRO B CA 1
ATOM 1548 C C . PRO B 1 93 ? 1.117 -11.547 8.969 1 44.59 93 PRO B C 1
ATOM 1550 O O . PRO B 1 93 ? -0.064 -11.219 9.102 1 44.59 93 PRO B O 1
ATOM 1553 N N . ALA B 1 94 ? 1.316 -12.82 8.734 1 43.03 94 ALA B N 1
ATOM 1554 C CA . ALA B 1 94 ? 0.36 -13.805 9.219 1 43.03 94 ALA B CA 1
ATOM 1555 C C . ALA B 1 94 ? 0.117 -13.648 10.719 1 43.03 94 ALA B C 1
ATOM 1557 O O . ALA B 1 94 ? -0.689 -14.375 11.305 1 43.03 94 ALA B O 1
ATOM 1558 N N . ARG B 1 95 ? 1.12 -13.242 11.469 1 38.06 95 ARG B N 1
ATOM 1559 C CA . ARG B 1 95 ? 0.872 -13.422 12.898 1 38.06 95 ARG B CA 1
ATOM 1560 C C . ARG B 1 95 ? -0.159 -12.414 13.406 1 38.06 95 ARG B C 1
ATOM 1562 O O . ARG B 1 95 ? 0.014 -11.211 13.242 1 38.06 95 ARG B O 1
ATOM 1569 N N . LYS B 1 96 ? -1.399 -12.695 13.344 1 39.34 96 LYS B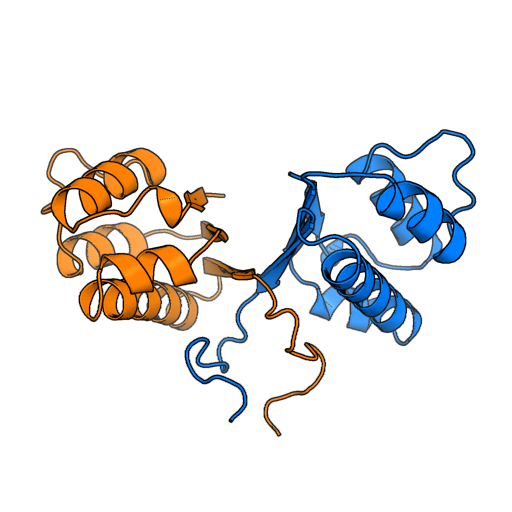 N 1
ATOM 1570 C CA . LYS B 1 96 ? -2.432 -12.109 14.188 1 39.34 96 LYS B CA 1
ATOM 1571 C C . LYS B 1 96 ? -1.861 -11.688 15.539 1 39.34 96 LYS B C 1
ATOM 1573 O O . LYS B 1 96 ? -1.009 -12.375 16.094 1 39.34 96 LYS B O 1
ATOM 1578 N N . THR B 1 97 ? -1.642 -10.281 15.742 1 31.58 97 THR B N 1
ATOM 1579 C CA . THR B 1 97 ? -1.352 -9.977 17.141 1 31.58 97 THR B CA 1
ATOM 1580 C C . THR B 1 97 ? -1.991 -11 18.062 1 31.58 97 THR B C 1
ATOM 1582 O O . THR B 1 97 ? -3.219 -11.086 18.156 1 31.58 97 THR B O 1
ATOM 1585 N N . CYS B 1 98 ? -1.388 -12.148 18.156 1 25.41 98 CYS B N 1
ATOM 1586 C CA . CYS B 1 98 ? -1.806 -12.953 19.297 1 25.41 98 CYS B CA 1
ATOM 1587 C C . CYS B 1 98 ? -1.724 -12.156 20.594 1 25.41 98 CYS B C 1
ATOM 1589 O O . CYS B 1 98 ? -0.784 -11.383 20.797 1 25.41 98 CYS B O 1
#

InterPro domains:
  IPR000468 Barstar (barnase inhibitor) [PF01337] (3-77)
  IPR035905 Barstar-like superfamily [G3DSA:3.30.370.10] (1-85)
  IPR035905 Barstar-like superfamily [SSF52038] (2-83)

Solvent-accessible surface area (backbone atoms only — not comparable to full-atom values): 10970 Å² total; per-residue (Å²): 119,40,77,43,54,16,82,62,25,61,40,74,69,48,30,39,55,49,47,35,63,66,68,63,51,61,93,79,61,71,71,42,68,70,47,47,45,62,63,52,71,72,58,69,72,39,38,38,37,39,42,54,50,66,46,17,26,70,50,39,43,69,60,27,49,49,50,53,50,49,56,52,50,45,29,68,74,33,83,56,30,43,48,28,34,67,58,51,89,81,56,64,79,80,60,63,89,117,119,40,77,42,53,17,81,64,25,60,39,74,69,47,31,36,55,49,46,36,64,65,67,63,51,62,94,78,60,73,72,41,69,69,47,47,44,61,64,53,71,73,58,68,71,38,38,40,36,39,42,52,49,66,48,18,28,68,52,39,42,70,58,27,49,49,51,53,49,50,55,54,50,46,30,69,75,33,81,56,29,44,48,27,35,66,60,51,90,80,57,64,81,80,61,62,89,118

Nearest PDB structures (foldseek):
  1bgs-assembly1_E  TM=9.016E-01  e=8.282E-08  Bacillus amyloliquefaciens
  1a19-assembly1_B  TM=8.997E-01  e=1.696E-07  Bacillus amyloliquefaciens
  1brs-assembly2_E  TM=8.785E-01  e=6.663E-07  Bacillus amyloliquefaciens
  1brs-assembly1_D  TM=8.765E-01  e=6.243E-07  Bacillus amyloliquefaciens
  2hxx-assembly1_A  TM=8.894E-01  e=2.298E-06  Bacillus amyloliquefaciens

Radius of gyration: 17.71 Å; Cα contacts (8 Å, |Δi|>4): 278; chains: 2; bounding box: 32×50×44 Å

Sequence (196 aa):
MIILDGNEMLNRQELHRYLKKQFHLSEFYGENLDALWDELSARDQLTIVFLHADEAVDALGPYGNALLSLFRELVQENPTVNLMYELPSSIDPARKTCMIILDGNEMLNRQELHRYLKKQFHLSEFYGENLDALWDELSARDQLTIVFLHADEAVDALGPYGNALLSLFRELVQENPTVNLMYELPSSIDPARKTC